Protein AF-A0AAN9GC98-F1 (afdb_monomer)

Solvent-accessible surface area (backbone atoms only — not comparable to full-atom values): 16472 Å² total; per-residue (Å²): 135,90,84,87,82,86,80,88,78,79,80,76,81,72,79,73,78,69,72,73,71,67,76,68,79,72,73,74,68,43,69,27,62,43,59,69,46,76,44,82,75,39,61,51,63,81,52,98,60,69,58,20,27,56,52,67,49,99,52,64,42,42,35,34,28,56,88,93,45,58,18,30,36,38,39,31,36,83,46,79,37,58,37,17,24,39,41,36,32,20,47,78,66,89,41,62,60,88,43,36,35,41,26,57,85,90,49,74,45,70,48,46,74,59,91,86,54,85,80,36,47,39,29,39,40,77,60,81,47,76,39,41,53,39,33,45,34,32,79,39,41,49,40,42,39,33,34,47,44,33,26,63,38,43,66,64,70,64,40,61,66,92,60,87,91,79,64,77,44,56,77,81,56,74,55,86,89,55,96,54,89,65,94,66,95,81,77,80,75,42,36,48,62,36,49,60,31,59,40,45,50,70,48,51,38,92,61,36,46,46,44,24,22,18,37,45,37,76,53,34,57,84,23,32,70,90,76,39,91,61,77,87,60,44,10,40,28,38,53,35,93,84,55,90,74,73,49,73,50,70,53,69,88,62,94,73,79,74,72,45,77,45,73,48,52,60,65,66,99,66,99,64,90,35,49,24,43,46,35,24,50

pLDDT: mean 70.82, std 20.77, range [26.3, 97.44]

Mean predicted aligned error: 14.15 Å

InterPro domains:
  IPR000421 Coagulation factor 5/8, C-terminal domain [PS50022] (188-281)
  IPR008979 Galactose-binding-like domain superfamily [SSF49785] (190-270)
  IPR051941 Blood Group Antigen-Binding Lectin [PTHR45713] (67-266)

Sequence (281 aa):
MAAGCGLRAVFVLLVLVICCVIPQSVEAKSFANLVKTVSLGRGTTNSSNPKYIYETGPECVAFTSSSSQKPYIDVGLVATSRVRTVLIYLPITGTDYRNIQLSFGSTTHSFKKHTDIDQNIVAIWEGDHSTYTLRIRSNESSFTLCLIKVYDVTLEDYCACDETCHRNRDVICCDDDHHGVCDKPHDCHQVNVALNKPASMSSYYRKSEASYAVNGITGTTFSAPGYTSDSTQWNCIHTDAGDTSPYWEVDLGKDYTVNSVIIYRRGGGNTYTLICLIIST

Structure (mmCIF, N/CA/C/O backbone):
data_AF-A0AAN9GC98-F1
#
_entry.id   AF-A0AAN9GC98-F1
#
loop_
_atom_site.group_PDB
_atom_site.id
_atom_site.type_symbol
_atom_site.label_atom_id
_atom_site.label_alt_id
_atom_site.label_comp_id
_atom_site.label_asym_id
_atom_site.label_entity_id
_atom_site.label_seq_id
_atom_site.pdbx_PDB_ins_code
_atom_site.Cartn_x
_atom_site.Cartn_y
_atom_site.Cartn_z
_atom_site.occupancy
_atom_site.B_iso_or_equiv
_atom_site.auth_seq_id
_atom_site.auth_comp_id
_atom_site.auth_asym_id
_atom_site.auth_atom_id
_atom_site.pdbx_PDB_model_num
ATOM 1 N N . MET A 1 1 ? -4.463 -2.140 -78.448 1.00 32.50 1 MET A N 1
ATOM 2 C CA . MET A 1 1 ? -3.150 -1.460 -78.512 1.00 32.50 1 MET A CA 1
ATOM 3 C C . MET A 1 1 ? -3.364 0.016 -78.219 1.00 32.50 1 MET A C 1
ATOM 5 O O . MET A 1 1 ? -4.379 0.555 -78.632 1.00 32.50 1 MET A O 1
ATOM 9 N N . ALA A 1 2 ? -2.487 0.584 -77.396 1.00 34.09 2 ALA A N 1
ATOM 10 C CA . ALA A 1 2 ? -2.645 1.836 -76.660 1.00 34.09 2 ALA A CA 1
ATOM 11 C C . ALA A 1 2 ? -2.614 3.121 -77.510 1.00 34.09 2 ALA A C 1
ATOM 13 O O . ALA A 1 2 ? -1.946 3.153 -78.536 1.00 34.09 2 ALA A O 1
ATOM 14 N N . ALA A 1 3 ? -3.224 4.193 -76.986 1.00 29.52 3 ALA A N 1
ATOM 15 C CA . ALA A 1 3 ? -2.624 5.531 -76.876 1.00 29.52 3 ALA A CA 1
ATOM 16 C C . ALA A 1 3 ? -3.458 6.381 -75.896 1.00 29.52 3 ALA A C 1
ATOM 18 O O . ALA A 1 3 ? -4.682 6.427 -75.994 1.00 29.52 3 ALA A O 1
ATOM 19 N N . GLY A 1 4 ? -2.792 6.987 -74.911 1.00 30.67 4 GLY A N 1
ATOM 20 C CA . GLY A 1 4 ? -3.414 7.745 -73.827 1.00 30.67 4 GLY A CA 1
ATOM 21 C C . GLY A 1 4 ? -3.703 9.210 -74.156 1.00 30.67 4 GLY A C 1
ATOM 22 O O . GLY A 1 4 ? -3.195 9.765 -75.125 1.00 30.67 4 GLY A O 1
ATOM 23 N N . CYS A 1 5 ? -4.464 9.849 -73.268 1.00 28.66 5 CYS A N 1
ATOM 24 C CA . CYS A 1 5 ? -4.515 11.299 -73.129 1.00 28.66 5 CYS A CA 1
ATOM 25 C C . CYS A 1 5 ? -4.421 11.621 -71.629 1.00 28.66 5 CYS A C 1
ATOM 27 O O . CYS A 1 5 ? -5.214 11.125 -70.831 1.00 28.66 5 CYS A O 1
ATOM 29 N N . GLY A 1 6 ? -3.375 12.355 -71.242 1.00 30.48 6 GLY A N 1
ATOM 30 C CA . GLY A 1 6 ? -3.006 12.597 -69.849 1.00 30.48 6 GLY A CA 1
ATOM 31 C C . GLY A 1 6 ? -3.890 13.635 -69.162 1.00 30.48 6 GLY A C 1
ATOM 32 O O . GLY A 1 6 ? -4.139 14.709 -69.708 1.00 30.48 6 GLY A O 1
ATOM 33 N N . LEU A 1 7 ? -4.295 13.337 -67.928 1.00 28.73 7 LEU A N 1
ATOM 34 C CA . LEU A 1 7 ? -4.870 14.310 -67.007 1.00 28.73 7 LEU A CA 1
ATOM 35 C C . LEU A 1 7 ? -3.749 14.816 -66.087 1.00 28.73 7 LEU A C 1
ATOM 37 O O . LEU A 1 7 ? -3.211 14.070 -65.270 1.00 28.73 7 LEU A O 1
ATOM 41 N N . ARG A 1 8 ? -3.365 16.087 -66.244 1.00 28.28 8 ARG A N 1
ATOM 42 C CA . ARG A 1 8 ? -2.484 16.784 -65.299 1.00 28.28 8 ARG A CA 1
ATOM 43 C C . ARG A 1 8 ? -3.273 17.068 -64.020 1.00 28.28 8 ARG A C 1
ATOM 45 O O . ARG A 1 8 ? -4.030 18.031 -63.972 1.00 28.28 8 ARG A O 1
ATOM 52 N N . ALA A 1 9 ? -3.083 16.251 -62.989 1.00 28.45 9 ALA A N 1
ATOM 53 C CA . ALA A 1 9 ? -3.508 16.588 -61.636 1.00 28.45 9 ALA A CA 1
ATOM 54 C C . ALA A 1 9 ? -2.424 17.460 -60.987 1.00 28.45 9 ALA A C 1
ATOM 56 O O . ALA A 1 9 ? -1.325 16.998 -60.682 1.00 28.45 9 ALA A O 1
ATOM 57 N N . VAL A 1 10 ? -2.723 18.747 -60.826 1.00 28.80 10 VAL A N 1
ATOM 58 C CA . VAL A 1 10 ? -1.934 19.662 -60.001 1.00 28.80 10 VAL A CA 1
ATOM 59 C C . VAL A 1 10 ? -2.190 19.274 -58.545 1.00 28.80 10 VAL A C 1
ATOM 61 O O . VAL A 1 10 ? -3.271 19.522 -58.019 1.00 28.80 10 VAL A O 1
ATOM 64 N N . PHE A 1 11 ? -1.214 18.632 -57.9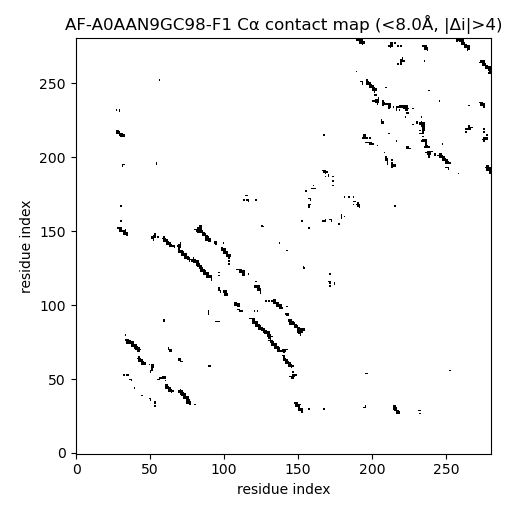01 1.00 28.77 11 PHE A N 1
ATOM 65 C CA . PHE A 1 11 ? -1.235 18.422 -56.455 1.00 28.77 11 PHE A CA 1
ATOM 66 C C . PHE A 1 11 ? -1.002 19.771 -55.772 1.00 28.77 11 PHE A C 1
ATOM 68 O O . PHE A 1 11 ? 0.131 20.217 -55.600 1.00 28.77 11 PHE A O 1
ATOM 75 N N . VAL A 1 12 ? -2.091 20.443 -55.403 1.00 30.22 12 VAL A N 1
ATOM 76 C CA . VAL A 1 12 ? -2.042 21.507 -54.403 1.00 30.22 12 VAL A CA 1
ATOM 77 C C . VAL A 1 12 ? -1.735 20.819 -53.079 1.00 30.22 12 VAL A C 1
ATOM 79 O O . VAL A 1 12 ? -2.573 20.106 -52.530 1.00 30.22 12 VAL A O 1
ATOM 82 N N . LEU A 1 13 ? -0.499 20.983 -52.608 1.00 28.53 13 LEU A N 1
ATOM 83 C CA . LEU A 1 13 ? -0.070 20.572 -51.279 1.00 28.53 13 LEU A CA 1
ATOM 84 C C . LEU A 1 13 ? -0.856 21.411 -50.265 1.00 28.53 13 LEU A C 1
ATOM 86 O O . LEU A 1 13 ? -0.441 22.504 -49.884 1.00 28.53 13 LEU A O 1
ATOM 90 N N . LEU A 1 14 ? -2.033 20.925 -49.872 1.00 27.41 14 LEU A N 1
ATOM 91 C CA . LEU A 1 14 ? -2.729 21.442 -48.709 1.00 27.41 14 LEU A CA 1
ATOM 92 C C . LEU A 1 14 ? -1.856 21.052 -47.514 1.00 27.41 14 LEU A C 1
ATOM 94 O O . LEU A 1 14 ? -1.837 19.894 -47.098 1.00 27.41 14 LEU A O 1
ATOM 98 N N . VAL A 1 15 ? -1.072 22.005 -47.013 1.00 30.31 15 VAL A N 1
ATOM 99 C CA . VAL A 1 15 ? -0.402 21.884 -45.720 1.00 30.31 15 VAL A CA 1
ATOM 100 C C . VAL A 1 15 ? -1.517 21.859 -44.681 1.00 30.31 15 VAL A C 1
ATOM 102 O O . VAL A 1 15 ? -1.930 22.885 -44.146 1.00 30.31 15 VAL A O 1
ATOM 105 N N . LEU A 1 16 ? -2.061 20.666 -44.448 1.00 30.55 16 LEU A N 1
ATOM 106 C CA . LEU A 1 16 ? -2.758 20.343 -43.223 1.00 30.55 16 LEU A CA 1
ATOM 107 C C . LEU A 1 16 ? -1.709 20.521 -42.133 1.00 30.55 16 LEU A C 1
ATOM 109 O O . LEU A 1 16 ? -0.877 19.647 -41.888 1.00 30.55 16 LEU A O 1
ATOM 113 N N . VAL A 1 17 ? -1.735 21.697 -41.509 1.00 33.81 17 VAL A N 1
ATOM 114 C CA . VAL A 1 17 ? -1.250 21.884 -40.149 1.00 33.81 17 VAL A CA 1
ATOM 115 C C . VAL A 1 17 ? -2.134 20.981 -39.296 1.00 33.81 17 VAL A C 1
ATOM 117 O O . VAL A 1 17 ? -3.096 21.410 -38.667 1.00 33.81 17 VAL A O 1
ATOM 120 N N . ILE A 1 18 ? -1.834 19.682 -39.323 1.00 36.28 18 ILE A N 1
ATOM 121 C CA . ILE A 1 18 ? -2.059 18.831 -38.176 1.00 36.28 18 ILE A CA 1
ATOM 122 C C . ILE A 1 18 ? -1.150 19.487 -37.155 1.00 36.28 18 ILE A C 1
ATOM 124 O O . ILE A 1 18 ? 0.066 19.289 -37.176 1.00 36.28 18 ILE A O 1
ATOM 128 N N . CYS A 1 19 ? -1.728 20.376 -36.341 1.00 26.30 19 CYS A N 1
ATOM 129 C CA . CYS A 1 19 ? -1.181 20.648 -35.032 1.00 26.30 19 CYS A CA 1
ATOM 130 C C . CYS A 1 19 ? -0.866 19.267 -34.488 1.00 26.30 19 CYS A C 1
ATOM 132 O O . CYS A 1 19 ? -1.772 18.487 -34.195 1.00 26.30 19 CYS A O 1
ATOM 134 N N . CYS A 1 20 ? 0.423 18.939 -34.474 1.00 30.20 20 CYS A N 1
ATOM 135 C CA . CYS A 1 20 ? 0.942 17.901 -33.634 1.00 30.20 20 CYS A CA 1
ATOM 136 C C . CYS A 1 20 ? 0.489 18.366 -32.258 1.00 30.20 20 CYS A C 1
ATOM 138 O O . CYS A 1 20 ? 1.080 19.275 -31.673 1.00 30.20 20 CYS A O 1
ATOM 140 N N . VAL A 1 21 ? -0.658 17.854 -31.809 1.00 30.38 21 VAL A N 1
ATOM 141 C CA . VAL A 1 21 ? -0.941 17.769 -30.396 1.00 30.38 21 VAL A CA 1
ATOM 142 C C . VAL A 1 21 ? 0.220 16.919 -29.941 1.00 30.38 21 VAL A C 1
ATOM 144 O O . VAL A 1 21 ? 0.227 15.706 -30.133 1.00 30.38 21 VAL A O 1
ATOM 147 N N . ILE A 1 22 ? 1.280 17.602 -29.502 1.00 30.86 22 ILE A N 1
ATOM 148 C CA . ILE A 1 22 ? 2.325 17.022 -28.682 1.00 30.86 22 ILE A CA 1
ATOM 149 C C . ILE A 1 22 ? 1.519 16.162 -27.719 1.00 30.86 22 ILE A C 1
ATOM 151 O O . ILE A 1 22 ? 0.655 16.750 -27.056 1.00 30.86 22 ILE A O 1
ATOM 155 N N . PRO A 1 23 ? 1.657 14.821 -27.719 1.00 36.69 23 PRO A N 1
ATOM 156 C CA . PRO A 1 23 ? 0.998 14.032 -26.703 1.00 36.69 23 PRO A CA 1
ATOM 157 C C . PRO A 1 23 ? 1.455 14.684 -25.411 1.00 36.69 23 PRO A C 1
ATOM 159 O O . PRO A 1 23 ? 2.657 14.710 -25.126 1.00 36.69 23 PRO A O 1
ATOM 162 N N . GLN A 1 24 ? 0.520 15.372 -24.744 1.00 31.89 24 GLN A N 1
ATOM 163 C CA . GLN A 1 24 ? 0.781 15.977 -23.453 1.00 31.89 24 GLN A CA 1
ATOM 164 C C . GLN A 1 24 ? 1.444 14.860 -22.680 1.00 31.89 24 GLN A C 1
ATOM 166 O O . GLN A 1 24 ? 0.931 13.742 -22.716 1.00 31.89 24 GLN A O 1
ATOM 171 N N . SER A 1 25 ? 2.633 15.123 -22.138 1.00 39.31 25 SER A N 1
ATOM 172 C CA . SER A 1 25 ? 3.342 14.175 -21.294 1.00 39.31 25 SER A CA 1
ATOM 173 C C . SER A 1 25 ? 2.305 13.563 -20.367 1.00 39.31 25 SER A C 1
ATOM 175 O O . SER A 1 25 ? 1.806 14.270 -19.491 1.00 39.31 25 SER A O 1
ATOM 177 N N . VAL A 1 26 ? 1.884 12.326 -20.651 1.00 44.53 26 VAL A N 1
ATOM 178 C CA . VAL A 1 26 ? 0.868 11.666 -19.845 1.00 44.53 26 VAL A CA 1
ATOM 179 C C . VAL A 1 26 ? 1.566 11.535 -18.513 1.00 44.53 26 VAL A C 1
ATOM 181 O O . VAL A 1 26 ? 2.578 10.838 -18.424 1.00 44.53 26 VAL A O 1
ATOM 184 N N . GLU A 1 27 ? 1.141 12.347 -17.548 1.00 49.12 27 GLU A N 1
ATOM 185 C CA . GLU A 1 27 ? 1.712 12.364 -16.213 1.00 49.12 27 GLU A CA 1
ATOM 186 C C . GLU A 1 27 ? 1.780 10.907 -15.765 1.00 49.12 27 GLU A C 1
ATOM 188 O O . GLU A 1 27 ? 0.772 10.196 -15.826 1.00 49.12 27 GLU A O 1
ATOM 193 N N . ALA A 1 28 ? 2.986 10.414 -15.475 1.00 54.59 28 ALA A N 1
ATOM 194 C CA . ALA A 1 28 ? 3.169 9.008 -15.169 1.00 54.59 28 ALA A CA 1
ATOM 195 C C . ALA A 1 28 ? 2.357 8.701 -13.905 1.00 54.59 28 ALA A C 1
ATOM 197 O O . ALA A 1 28 ? 2.747 9.079 -12.802 1.00 54.59 28 ALA A O 1
ATOM 198 N N . LYS A 1 29 ? 1.196 8.055 -14.060 1.00 61.12 29 LYS A N 1
ATOM 199 C CA . LYS A 1 29 ? 0.351 7.685 -12.924 1.00 61.12 29 LYS A CA 1
ATOM 200 C C . LYS A 1 29 ? 1.042 6.554 -12.168 1.00 61.12 29 LYS A C 1
ATOM 202 O O . LYS A 1 29 ? 1.338 5.503 -12.737 1.00 61.12 29 LYS A O 1
ATOM 207 N N . SER A 1 30 ? 1.313 6.779 -10.887 1.00 64.44 30 SER A N 1
ATOM 208 C CA . SER A 1 30 ? 1.845 5.754 -9.995 1.00 64.44 30 SER A CA 1
ATOM 209 C C . SER A 1 30 ? 0.691 4.995 -9.348 1.00 64.44 30 SER A C 1
ATOM 211 O O . SER A 1 30 ? -0.098 5.568 -8.598 1.00 64.44 30 SER A O 1
ATOM 213 N N . PHE A 1 31 ? 0.607 3.692 -9.616 1.00 68.50 31 PHE A N 1
ATOM 214 C CA . PHE A 1 31 ? -0.336 2.783 -8.951 1.00 68.50 31 PHE A CA 1
ATOM 215 C C . PHE A 1 31 ? 0.335 2.023 -7.797 1.00 68.50 31 PHE A C 1
ATOM 217 O O . PHE A 1 31 ? -0.158 0.980 -7.354 1.00 68.50 31 PHE A O 1
ATOM 224 N N . ALA A 1 32 ? 1.483 2.529 -7.338 1.00 71.62 32 ALA A N 1
ATOM 225 C CA . ALA A 1 32 ? 2.221 2.025 -6.195 1.00 71.62 32 ALA A CA 1
ATOM 226 C C . ALA A 1 32 ? 1.411 2.211 -4.914 1.00 71.62 32 ALA A C 1
ATOM 228 O O . ALA A 1 32 ? 0.886 3.297 -4.665 1.00 71.62 32 ALA A O 1
ATOM 229 N N . ASN A 1 33 ? 1.371 1.193 -4.051 1.00 80.00 33 ASN A N 1
ATOM 230 C CA . ASN A 1 33 ? 0.936 1.433 -2.678 1.00 80.00 33 ASN A CA 1
ATOM 231 C C . ASN A 1 33 ? 1.962 2.353 -1.995 1.00 80.00 33 ASN A C 1
ATOM 233 O O . ASN A 1 33 ? 3.129 1.982 -1.872 1.00 80.00 33 ASN A O 1
ATOM 237 N N . LEU A 1 34 ? 1.528 3.532 -1.549 1.00 86.25 34 LEU A N 1
ATOM 238 C CA . LEU A 1 34 ? 2.376 4.535 -0.896 1.00 86.25 34 LEU A CA 1
ATOM 239 C C . LEU A 1 34 ? 2.761 4.156 0.540 1.00 86.25 34 LEU A C 1
ATOM 241 O O . LEU A 1 34 ? 3.636 4.796 1.130 1.00 86.25 34 LEU A O 1
ATOM 245 N N . VAL A 1 35 ? 2.103 3.151 1.125 1.00 88.88 35 VAL A N 1
ATOM 246 C CA . VAL A 1 35 ? 2.383 2.697 2.490 1.00 88.88 35 VAL A CA 1
ATOM 247 C C . VAL A 1 35 ? 3.762 2.050 2.567 1.00 88.88 35 VAL A C 1
ATOM 249 O O . VAL A 1 35 ? 4.071 1.121 1.822 1.00 88.88 35 VAL A O 1
ATOM 252 N N . LYS A 1 36 ? 4.574 2.508 3.523 1.00 87.62 36 LYS A N 1
ATOM 253 C CA . LYS A 1 36 ? 5.916 1.976 3.778 1.00 87.62 36 LYS A CA 1
ATOM 254 C C . LYS A 1 36 ? 6.069 1.335 5.148 1.00 87.62 36 LYS A C 1
ATOM 256 O O . LYS A 1 36 ? 6.870 0.410 5.295 1.00 87.62 36 LYS A O 1
ATOM 261 N N . THR A 1 37 ? 5.352 1.838 6.147 1.00 89.38 37 THR A N 1
ATOM 262 C CA . THR A 1 37 ? 5.418 1.337 7.520 1.00 89.38 37 THR A CA 1
ATOM 263 C C . THR A 1 37 ? 4.050 1.356 8.179 1.00 89.38 37 THR A C 1
ATOM 265 O O . THR A 1 37 ? 3.190 2.177 7.863 1.00 89.38 37 THR A O 1
ATOM 268 N N . VAL A 1 38 ? 3.876 0.465 9.150 1.00 91.56 38 VAL A N 1
ATOM 269 C CA . VAL A 1 38 ? 2.768 0.503 10.099 1.00 91.56 38 VAL A CA 1
ATOM 270 C C . VAL A 1 38 ? 3.359 0.408 11.493 1.00 91.56 38 VAL A C 1
ATOM 272 O O . VAL A 1 38 ? 4.094 -0.531 11.802 1.00 91.56 38 VAL A O 1
ATOM 275 N N . SER A 1 39 ? 3.033 1.379 12.336 1.00 91.56 39 SER A N 1
ATOM 276 C CA . SER A 1 39 ? 3.423 1.403 13.742 1.00 91.56 39 SER A CA 1
ATOM 277 C C . SER A 1 39 ? 2.198 1.404 14.639 1.00 91.56 39 SER A C 1
ATOM 279 O O . SER A 1 39 ? 1.237 2.142 14.414 1.00 91.56 39 SER A O 1
ATOM 281 N N . LEU A 1 40 ? 2.244 0.580 15.682 1.00 90.81 40 LEU A N 1
ATOM 282 C CA . LEU A 1 40 ? 1.209 0.541 16.700 1.00 90.81 40 LEU A CA 1
ATOM 283 C C . LEU A 1 40 ? 1.393 1.724 17.648 1.00 90.81 40 LEU A C 1
ATOM 285 O O . LEU A 1 40 ? 2.278 1.707 18.500 1.00 90.81 40 LEU A O 1
ATOM 289 N N . GLY A 1 41 ? 0.560 2.751 17.502 1.00 87.56 41 GLY A N 1
ATOM 290 C CA . GLY A 1 41 ? 0.606 3.900 18.403 1.00 87.56 41 GLY A CA 1
ATOM 291 C C . GLY A 1 41 ? -0.084 3.621 19.739 1.00 87.56 41 GLY A C 1
ATOM 292 O O . GLY A 1 41 ? 0.309 4.165 20.772 1.00 87.56 41 GLY A O 1
ATOM 293 N N . ARG A 1 42 ? -1.106 2.752 19.749 1.00 90.12 42 ARG A N 1
ATOM 294 C CA . ARG A 1 42 ? -1.797 2.339 20.977 1.00 90.12 42 ARG A CA 1
ATOM 295 C C . ARG A 1 42 ? -2.432 0.961 20.867 1.00 90.12 42 ARG A C 1
ATOM 297 O O . ARG A 1 42 ? -3.181 0.696 19.931 1.00 90.12 42 ARG A O 1
ATOM 304 N N . GLY A 1 43 ? -2.232 0.159 21.912 1.00 89.56 43 GLY A N 1
ATOM 305 C CA . GLY A 1 43 ? -2.776 -1.189 22.043 1.00 89.56 43 GLY A CA 1
ATOM 306 C C . GLY A 1 43 ? -1.690 -2.255 21.966 1.00 89.56 43 GLY A C 1
ATOM 307 O O . GLY A 1 43 ? -0.512 -1.975 22.177 1.00 89.56 43 GLY A O 1
ATOM 308 N N . THR A 1 44 ? -2.106 -3.472 21.648 1.00 90.75 44 THR A N 1
ATOM 309 C CA . THR A 1 44 ? -1.271 -4.633 21.334 1.00 90.75 44 THR A CA 1
ATOM 310 C C . THR A 1 44 ? -1.684 -5.195 19.972 1.00 90.75 44 THR A C 1
ATOM 312 O O . THR A 1 44 ? -2.800 -4.953 19.508 1.00 90.75 44 THR A O 1
ATOM 315 N N . THR A 1 45 ? -0.777 -5.922 19.319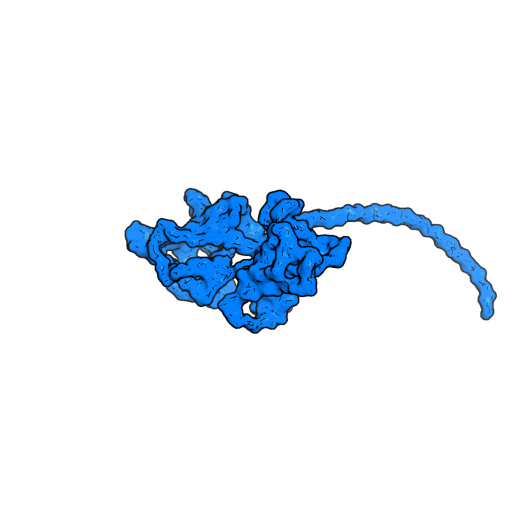 1.00 90.00 45 THR A N 1
ATOM 316 C CA . THR A 1 45 ? -1.027 -6.629 18.055 1.00 90.00 45 THR A CA 1
ATOM 317 C C . THR A 1 45 ? -0.788 -8.124 18.240 1.00 90.00 45 THR A C 1
ATOM 319 O O . THR A 1 45 ? 0.070 -8.510 19.035 1.00 90.00 45 THR A O 1
ATOM 322 N N . ASN A 1 46 ? -1.541 -8.963 17.528 1.00 87.25 46 ASN A N 1
ATOM 323 C CA . ASN A 1 46 ? -1.328 -10.413 17.504 1.00 87.25 46 ASN A CA 1
ATOM 324 C C . ASN A 1 46 ? -0.235 -10.854 16.511 1.00 87.25 46 ASN A C 1
ATOM 326 O O . ASN A 1 46 ? 0.135 -12.024 16.511 1.00 87.25 46 ASN A O 1
ATOM 330 N N . SER A 1 47 ? 0.267 -9.946 15.669 1.00 82.69 47 SER A N 1
ATOM 331 C CA . SER A 1 47 ? 1.249 -10.265 14.631 1.00 82.69 47 SER A CA 1
ATOM 332 C C . SER A 1 47 ? 2.653 -9.811 15.015 1.00 82.69 47 SER A C 1
ATOM 334 O O . SER A 1 47 ? 2.869 -8.665 15.412 1.00 82.69 47 SER A O 1
ATOM 336 N N . SER A 1 48 ? 3.627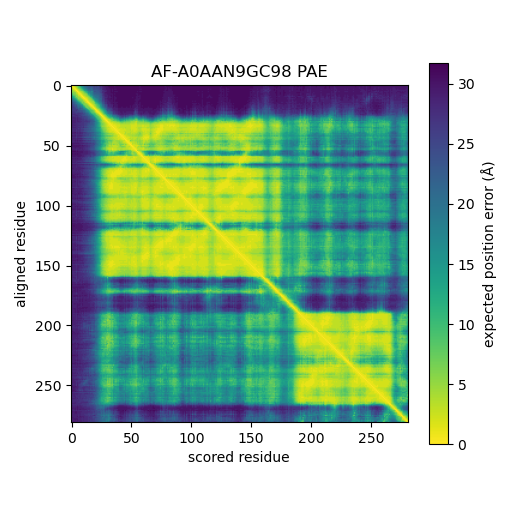 -10.702 14.825 1.00 79.44 48 SER A N 1
ATOM 337 C CA . SER A 1 48 ? 5.057 -10.387 14.908 1.00 79.44 48 SER A CA 1
ATOM 338 C C . SER A 1 48 ? 5.569 -9.620 13.683 1.00 79.44 48 SER A C 1
ATOM 340 O O . SER A 1 48 ? 6.658 -9.050 13.737 1.00 79.44 48 SER A O 1
ATOM 342 N N . ASN A 1 49 ? 4.795 -9.577 12.591 1.00 75.88 49 ASN A N 1
ATOM 343 C CA . ASN A 1 49 ? 5.160 -8.913 11.346 1.00 75.88 49 ASN A CA 1
ATOM 344 C C . ASN A 1 49 ? 3.953 -8.177 10.727 1.00 75.88 49 ASN A C 1
ATOM 346 O O . ASN A 1 49 ? 3.284 -8.697 9.833 1.00 75.88 49 ASN A O 1
ATOM 350 N N . PRO A 1 50 ? 3.666 -6.936 11.156 1.00 73.12 50 PRO A N 1
ATOM 351 C CA . PRO A 1 50 ? 2.518 -6.183 10.660 1.00 73.12 50 PRO A CA 1
ATOM 352 C C . PRO A 1 50 ? 2.659 -5.741 9.196 1.00 73.12 50 PRO A C 1
ATOM 354 O O . PRO A 1 50 ? 1.705 -5.201 8.646 1.00 73.12 50 PRO A O 1
ATOM 357 N N . LYS A 1 51 ? 3.805 -5.976 8.536 1.00 76.94 51 LYS A N 1
ATOM 358 C CA . LYS A 1 51 ? 4.007 -5.617 7.123 1.00 76.94 51 LYS A CA 1
ATOM 359 C C . LYS A 1 51 ? 3.033 -6.302 6.169 1.00 76.94 51 LYS A C 1
ATOM 361 O O . LYS A 1 51 ? 2.718 -5.762 5.108 1.00 76.94 51 LYS A O 1
ATOM 366 N N . TYR A 1 52 ? 2.492 -7.446 6.583 1.00 72.50 52 TYR A N 1
ATOM 367 C CA . TYR A 1 52 ? 1.488 -8.191 5.829 1.00 72.50 52 TYR A CA 1
ATOM 368 C C . TYR A 1 52 ? 0.266 -7.356 5.447 1.00 72.50 52 TYR A C 1
ATOM 370 O O . TYR A 1 52 ? -0.294 -7.573 4.374 1.00 72.50 52 TYR A O 1
ATOM 378 N N . ILE A 1 53 ? -0.084 -6.340 6.242 1.00 82.06 53 ILE A N 1
ATOM 379 C CA . ILE A 1 53 ? -1.231 -5.485 5.935 1.00 82.06 53 ILE A CA 1
ATOM 380 C C . ILE A 1 53 ? -0.947 -4.430 4.860 1.00 82.06 53 ILE A C 1
ATOM 382 O O . ILE A 1 53 ? -1.846 -3.660 4.568 1.00 82.06 53 ILE A O 1
ATOM 386 N N . TYR A 1 54 ? 0.246 -4.330 4.264 1.00 79.81 54 TYR A N 1
ATOM 387 C CA . TYR A 1 54 ? 0.488 -3.372 3.167 1.00 79.81 54 TYR A CA 1
ATOM 388 C C . TYR A 1 54 ? 1.439 -3.856 2.058 1.00 79.81 54 TYR A C 1
ATOM 390 O O . TYR A 1 54 ? 1.376 -3.333 0.944 1.00 79.81 54 TYR A O 1
ATOM 398 N N . GLU A 1 55 ? 2.266 -4.874 2.311 1.00 64.56 55 GLU A N 1
ATOM 399 C CA . GLU A 1 55 ? 3.115 -5.545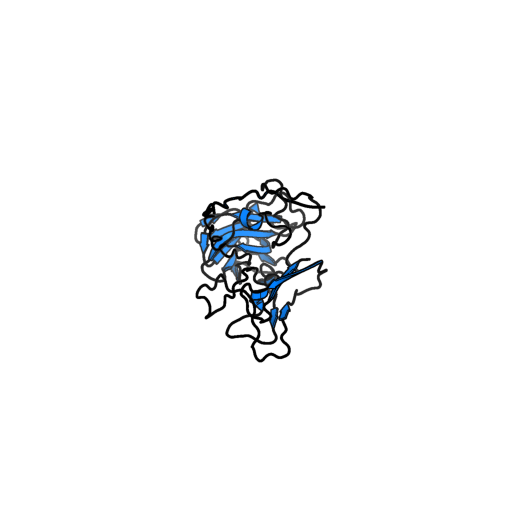 1.305 1.00 64.56 55 GLU A CA 1
ATOM 400 C C . GLU A 1 55 ? 2.460 -6.824 0.736 1.00 64.56 55 GLU A C 1
ATOM 402 O O . GLU A 1 55 ? 2.955 -7.383 -0.239 1.00 64.56 55 GLU A O 1
ATOM 407 N N . THR A 1 56 ? 1.298 -7.225 1.281 1.00 56.38 56 THR A N 1
ATOM 408 C CA . THR A 1 56 ? 0.593 -8.525 1.198 1.00 56.38 56 THR A CA 1
ATOM 409 C C . THR A 1 56 ? 1.181 -9.624 2.086 1.00 56.38 56 THR A C 1
ATOM 411 O O . THR A 1 56 ? 2.380 -9.883 2.103 1.00 56.38 56 THR A O 1
ATOM 414 N N . GLY A 1 57 ? 0.301 -10.298 2.824 1.00 56.53 57 GLY A N 1
ATOM 415 C CA . GLY A 1 57 ? 0.595 -11.502 3.591 1.00 56.53 57 GLY A CA 1
ATOM 416 C C . GLY A 1 57 ? -0.673 -12.328 3.810 1.00 56.53 57 GLY A C 1
ATOM 417 O O . GLY A 1 57 ? -1.768 -11.854 3.509 1.00 56.53 57 GLY A O 1
ATOM 418 N N . PRO A 1 58 ? -0.545 -13.579 4.279 1.00 53.78 58 PRO A N 1
ATOM 419 C CA . PRO A 1 58 ? -1.673 -14.506 4.377 1.00 53.78 58 PRO A CA 1
ATOM 420 C C . PRO A 1 58 ? -2.641 -14.189 5.527 1.00 53.78 58 PRO A C 1
ATOM 422 O O . PRO A 1 58 ? -3.701 -14.803 5.603 1.00 53.78 58 PRO A O 1
ATOM 425 N N . GLU A 1 59 ? -2.292 -13.260 6.420 1.00 68.50 59 GLU A N 1
ATOM 426 C CA . GLU A 1 59 ? -2.976 -13.086 7.699 1.00 68.50 59 GLU A CA 1
ATOM 427 C C . GLU A 1 59 ? -3.436 -11.649 7.927 1.00 68.50 59 GLU A C 1
ATOM 429 O O . GLU A 1 59 ? -2.668 -10.692 7.802 1.00 68.50 59 GLU A O 1
ATOM 434 N N . CYS A 1 60 ? -4.697 -11.513 8.339 1.00 84.81 60 CYS A N 1
ATOM 435 C CA . CYS A 1 60 ? -5.202 -10.266 8.884 1.00 84.81 60 CYS A CA 1
ATOM 436 C C . CYS A 1 60 ? -4.641 -10.040 10.293 1.00 84.81 60 CYS A C 1
ATOM 438 O O . CYS A 1 60 ? -4.560 -10.960 11.108 1.00 84.81 60 CYS A O 1
ATOM 440 N N . VAL A 1 61 ? -4.285 -8.797 10.596 1.00 90.00 61 VAL A N 1
ATOM 441 C CA . VAL A 1 61 ? -3.656 -8.409 11.858 1.00 90.00 61 VAL A CA 1
ATOM 442 C C . VAL A 1 61 ? -4.682 -7.741 12.759 1.00 90.00 61 VAL A C 1
ATOM 444 O O . VAL A 1 61 ? -5.332 -6.771 12.363 1.00 90.00 61 VAL A O 1
ATOM 447 N N . ALA A 1 62 ? -4.818 -8.265 13.974 1.00 92.25 62 ALA A N 1
ATOM 448 C CA . ALA A 1 62 ? -5.720 -7.761 14.994 1.00 92.25 62 ALA A CA 1
ATOM 449 C C . ALA A 1 62 ? -4.990 -6.800 15.934 1.00 92.25 62 ALA A C 1
ATOM 451 O O . ALA A 1 62 ? -3.924 -7.107 16.469 1.00 92.25 62 ALA A O 1
ATOM 452 N N . PHE A 1 63 ? -5.620 -5.658 16.183 1.00 93.31 63 PHE A N 1
ATOM 453 C CA . PHE A 1 63 ? -5.175 -4.635 17.114 1.00 93.31 63 PHE A CA 1
ATOM 454 C C . PHE A 1 63 ? -6.180 -4.529 18.252 1.00 93.31 63 PHE A C 1
ATOM 456 O O . PHE A 1 63 ? -7.376 -4.352 18.017 1.00 93.31 63 PHE A O 1
ATOM 463 N N . THR A 1 64 ? -5.706 -4.625 19.490 1.00 93.62 64 THR A N 1
ATOM 464 C CA . THR A 1 64 ? -6.555 -4.627 20.688 1.00 93.62 64 THR A CA 1
ATOM 465 C C . THR A 1 64 ? -6.069 -3.609 21.706 1.00 93.62 64 THR A C 1
ATOM 467 O O . THR A 1 64 ? -4.871 -3.387 21.842 1.00 93.62 64 THR A O 1
ATOM 470 N N . SER A 1 65 ? -6.970 -2.991 22.460 1.00 93.31 65 SER A N 1
ATOM 471 C CA . SER A 1 65 ? -6.613 -2.125 23.584 1.00 93.31 65 SER A CA 1
ATOM 472 C C . SER A 1 65 ? -7.664 -2.207 24.693 1.00 93.31 65 SER A C 1
ATOM 474 O O . SER A 1 65 ? -8.725 -2.809 24.518 1.00 93.31 65 SER A O 1
ATOM 476 N N . SER A 1 66 ? -7.358 -1.649 25.864 1.00 83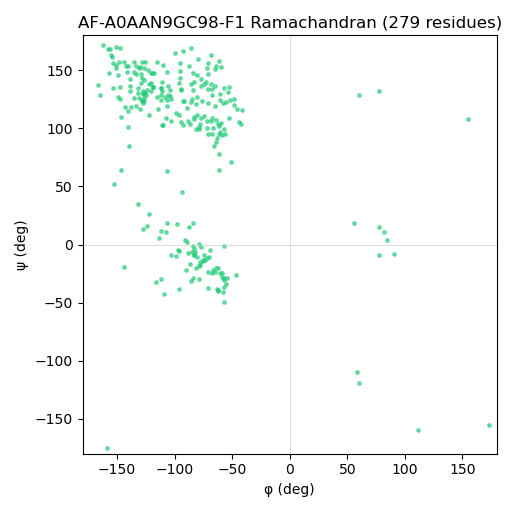.00 66 SER A N 1
ATOM 477 C CA . SER A 1 66 ? -8.281 -1.645 27.001 1.00 83.00 66 SER A CA 1
ATOM 478 C C . SER A 1 66 ? -9.541 -0.829 26.685 1.00 83.00 66 SER A C 1
ATOM 480 O O . SER A 1 66 ? -9.521 0.099 25.884 1.00 83.00 66 SER A O 1
ATOM 482 N N . SER A 1 67 ? -10.672 -1.132 27.327 1.00 68.06 67 SER A N 1
ATOM 483 C CA . SER A 1 67 ? -11.949 -0.458 27.030 1.00 68.06 67 SER A CA 1
ATOM 484 C C . SER A 1 67 ? -11.915 1.066 27.228 1.00 68.06 67 SER A C 1
ATOM 486 O O . SER A 1 67 ? -12.638 1.785 26.536 1.00 68.06 67 SER A O 1
ATOM 488 N N . SER A 1 68 ? -11.054 1.569 28.122 1.00 80.25 68 SER A N 1
ATOM 489 C CA . SER A 1 68 ? -10.879 3.001 28.395 1.00 80.25 68 SER A CA 1
ATOM 490 C C . SER A 1 68 ? -10.048 3.741 27.343 1.00 80.25 68 SER A C 1
ATOM 492 O O . SER A 1 68 ? -10.058 4.972 27.311 1.00 80.25 68 SER A O 1
ATOM 494 N N . GLN A 1 69 ? -9.324 3.028 26.476 1.00 84.62 69 GLN A N 1
ATOM 495 C CA . GLN A 1 69 ? -8.412 3.608 25.498 1.00 84.62 69 GLN A CA 1
ATOM 496 C C . GLN A 1 69 ? -8.500 2.853 24.169 1.00 84.62 69 GLN A C 1
ATOM 498 O O . GLN A 1 69 ? -8.129 1.697 24.081 1.00 84.62 69 GLN A O 1
ATOM 503 N N . LYS A 1 70 ? -8.966 3.504 23.101 1.00 91.69 70 LYS A N 1
ATOM 504 C CA . LYS A 1 70 ? -9.184 2.826 21.815 1.00 91.69 70 LYS A CA 1
ATOM 505 C C . LYS A 1 70 ? -7.877 2.579 21.040 1.00 91.69 70 LYS A C 1
ATOM 507 O O . LYS A 1 70 ? -6.998 3.446 21.081 1.00 91.69 70 LYS A O 1
ATOM 512 N N . PRO A 1 71 ? -7.726 1.434 20.346 1.00 94.75 71 PRO A N 1
ATOM 513 C CA . PRO A 1 71 ? -6.529 1.126 19.571 1.00 94.75 71 PRO A CA 1
ATOM 514 C C . PRO A 1 71 ? -6.434 1.996 18.312 1.00 94.75 71 PRO A C 1
ATOM 516 O O . PRO A 1 71 ? -7.443 2.333 17.684 1.00 94.75 71 PRO A O 1
ATOM 519 N N . TYR A 1 72 ? -5.204 2.324 17.921 1.00 95.25 72 TYR A N 1
ATOM 520 C CA . TYR A 1 72 ? -4.923 2.958 16.637 1.00 95.25 72 TYR A CA 1
ATOM 521 C C . TYR A 1 72 ? -3.528 2.598 16.129 1.00 95.25 72 TYR A C 1
ATOM 523 O O . TYR A 1 72 ? -2.607 2.321 16.906 1.00 95.25 72 TYR A O 1
ATOM 531 N N . ILE A 1 73 ? -3.386 2.663 14.810 1.00 95.62 73 ILE A N 1
ATOM 532 C CA . ILE A 1 73 ? -2.120 2.520 14.101 1.00 95.62 73 ILE A CA 1
ATOM 533 C C . ILE A 1 73 ? -1.802 3.805 13.344 1.00 95.62 73 ILE A C 1
ATOM 535 O O . ILE A 1 73 ? -2.703 4.490 12.857 1.00 95.62 73 ILE A O 1
ATOM 539 N N . ASP A 1 74 ? -0.514 4.100 13.239 1.00 95.88 74 ASP A N 1
ATOM 540 C CA . ASP A 1 74 ? 0.012 5.128 12.351 1.00 95.88 74 ASP A CA 1
ATOM 541 C C . ASP A 1 74 ? 0.639 4.437 11.135 1.00 95.88 74 ASP A C 1
ATOM 543 O O . ASP A 1 74 ? 1.438 3.506 11.273 1.00 95.88 74 ASP A O 1
ATOM 547 N N . VAL A 1 75 ? 0.230 4.874 9.950 1.00 95.75 75 VAL A N 1
ATOM 548 C CA . VAL A 1 75 ? 0.631 4.351 8.646 1.00 95.75 75 VAL A CA 1
ATOM 549 C C . VAL A 1 75 ? 1.564 5.376 8.013 1.00 95.75 75 VAL A C 1
ATOM 551 O O . VAL A 1 75 ? 1.132 6.463 7.626 1.00 95.75 75 VAL A O 1
ATOM 554 N N . GLY A 1 76 ? 2.850 5.043 7.940 1.00 94.44 76 GLY A N 1
ATOM 555 C CA . GLY A 1 76 ? 3.876 5.901 7.357 1.00 94.44 76 GLY A CA 1
ATOM 556 C C . GLY A 1 76 ? 3.975 5.716 5.847 1.00 94.44 76 GLY A C 1
ATOM 557 O O . GLY A 1 76 ? 3.932 4.588 5.346 1.00 94.44 76 GLY A O 1
ATOM 558 N N . LEU A 1 77 ? 4.129 6.825 5.127 1.00 90.94 77 LEU A N 1
ATOM 559 C CA . LEU A 1 77 ? 4.288 6.853 3.673 1.00 90.94 77 LEU A CA 1
ATOM 560 C C . LEU A 1 77 ? 5.763 7.010 3.276 1.00 90.94 77 LEU A C 1
ATOM 562 O O . LEU A 1 77 ? 6.605 7.371 4.098 1.00 90.94 77 LEU A O 1
ATOM 566 N N . VAL A 1 78 ? 6.079 6.741 2.006 1.00 73.81 78 VAL A N 1
ATOM 567 C CA . VAL A 1 78 ? 7.450 6.828 1.455 1.00 73.81 78 VAL A CA 1
ATOM 568 C C . VAL A 1 78 ? 8.076 8.222 1.641 1.00 73.81 78 VAL A C 1
ATOM 570 O O . VAL A 1 78 ? 9.272 8.333 1.904 1.00 73.81 78 VAL A O 1
ATOM 573 N N . ALA A 1 79 ? 7.265 9.275 1.527 1.00 82.00 79 ALA A N 1
ATOM 574 C CA . ALA A 1 79 ? 7.603 10.675 1.778 1.00 82.00 79 ALA A CA 1
ATOM 575 C C . ALA A 1 79 ? 6.308 11.464 2.049 1.00 82.00 79 ALA A C 1
ATOM 577 O O . ALA A 1 79 ? 5.219 10.882 2.060 1.00 82.00 79 ALA A O 1
ATOM 578 N N . THR A 1 80 ? 6.394 12.790 2.203 1.00 88.94 80 THR A N 1
ATOM 579 C CA . THR A 1 80 ? 5.204 13.648 2.092 1.00 88.94 80 THR A CA 1
ATOM 580 C C . THR A 1 80 ? 4.610 13.477 0.697 1.00 88.94 80 THR A C 1
ATOM 582 O O . THR A 1 80 ? 5.166 13.969 -0.280 1.00 88.94 80 THR A O 1
ATOM 585 N N . SER A 1 81 ? 3.504 12.746 0.622 1.00 87.25 81 SER A N 1
ATOM 586 C CA . SER A 1 81 ? 2.859 12.318 -0.616 1.00 87.25 81 SER A CA 1
ATOM 587 C C . SER A 1 81 ? 1.445 12.873 -0.660 1.00 87.25 81 SER A C 1
ATOM 589 O O . SER A 1 81 ? 0.800 13.028 0.383 1.00 87.25 81 SER A O 1
ATOM 591 N N . ARG A 1 82 ? 0.955 13.169 -1.860 1.00 91.69 82 ARG A N 1
ATOM 592 C CA . ARG A 1 82 ? -0.446 13.516 -2.069 1.00 91.69 82 ARG A CA 1
ATOM 593 C C . ARG A 1 82 ? -1.270 12.231 -2.014 1.00 91.69 82 ARG A C 1
ATOM 595 O O . ARG A 1 82 ? -0.980 11.268 -2.710 1.00 91.69 82 ARG A O 1
ATOM 602 N N . VAL A 1 83 ? -2.251 12.181 -1.125 1.00 93.06 83 VAL A N 1
ATOM 603 C CA . VAL A 1 83 ? -3.122 11.022 -0.928 1.00 93.06 83 VAL A CA 1
ATOM 604 C C . VAL A 1 83 ? -4.480 11.350 -1.514 1.00 93.06 83 VAL A C 1
ATOM 606 O O . VAL A 1 83 ? -5.141 12.286 -1.061 1.00 93.06 83 VAL A O 1
ATOM 609 N N . ARG A 1 84 ? -4.889 10.561 -2.507 1.00 92.75 84 ARG A N 1
ATOM 610 C CA . ARG A 1 84 ? -6.170 10.722 -3.199 1.00 92.75 84 ARG A CA 1
ATOM 611 C C . ARG A 1 84 ? -7.154 9.589 -2.932 1.00 92.75 84 ARG A C 1
ATOM 613 O O . ARG A 1 84 ? -8.356 9.833 -2.871 1.00 92.75 84 ARG A O 1
ATOM 620 N N . THR A 1 85 ? -6.644 8.385 -2.673 1.00 91.56 85 THR A N 1
ATOM 621 C CA . THR A 1 85 ? -7.464 7.215 -2.331 1.00 91.56 85 THR A CA 1
ATOM 622 C C . THR A 1 85 ? -6.820 6.413 -1.206 1.00 91.56 85 THR A C 1
ATOM 624 O O . THR A 1 85 ? -5.612 6.166 -1.219 1.00 91.56 85 THR A O 1
ATOM 627 N N . VAL A 1 86 ? -7.629 5.975 -0.240 1.00 93.62 86 VAL A N 1
ATOM 628 C CA . VAL A 1 86 ? -7.241 5.002 0.790 1.00 93.62 86 VAL A CA 1
ATOM 629 C C . VAL A 1 86 ? -8.246 3.860 0.788 1.00 93.62 86 VAL A C 1
ATOM 631 O O . VAL A 1 86 ? -9.440 4.081 0.984 1.00 93.62 86 VAL A O 1
ATOM 634 N N . LEU A 1 87 ? -7.752 2.639 0.610 1.00 89.25 87 LEU A N 1
ATOM 635 C CA . LEU A 1 87 ? -8.527 1.408 0.691 1.00 89.25 87 LEU A CA 1
ATOM 636 C C . LEU A 1 87 ? -8.079 0.612 1.913 1.00 89.25 87 LEU A C 1
ATOM 638 O O . LEU A 1 87 ? -6.880 0.417 2.133 1.00 89.25 87 LEU A O 1
ATOM 642 N N . ILE A 1 88 ? -9.040 0.106 2.675 1.00 89.94 88 ILE A N 1
ATOM 643 C CA . ILE A 1 88 ? -8.793 -0.884 3.721 1.00 89.94 88 ILE A CA 1
ATOM 644 C C . ILE A 1 88 ? -9.621 -2.133 3.462 1.00 89.94 88 ILE A C 1
ATOM 646 O O . ILE A 1 88 ? -10.796 -2.051 3.117 1.00 89.94 88 ILE A O 1
ATOM 650 N N . TYR A 1 89 ? -8.998 -3.286 3.663 1.00 86.50 89 TYR A N 1
ATOM 651 C CA . TYR A 1 89 ? -9.617 -4.599 3.576 1.00 86.50 89 TYR A CA 1
ATOM 652 C C . TYR A 1 89 ? -9.765 -5.138 4.986 1.00 86.50 89 TYR A C 1
ATOM 654 O O . TYR A 1 89 ? -8.785 -5.229 5.732 1.00 86.50 89 TYR A O 1
ATOM 662 N N . LEU A 1 90 ? -10.989 -5.490 5.344 1.00 86.38 90 LEU A N 1
ATOM 663 C CA . LEU A 1 90 ? -11.345 -6.045 6.641 1.00 86.38 90 LEU A CA 1
ATOM 664 C C . LEU A 1 90 ? -11.733 -7.519 6.483 1.00 86.38 90 LEU A C 1
ATOM 666 O O . LEU A 1 90 ? -12.208 -7.908 5.410 1.00 86.38 90 LEU A O 1
ATOM 670 N N . PRO A 1 91 ? -11.589 -8.331 7.544 1.00 85.50 91 PRO A N 1
ATOM 671 C CA . PRO A 1 91 ? -12.105 -9.694 7.530 1.00 85.50 91 PRO A CA 1
ATOM 672 C C . PRO A 1 91 ? -13.630 -9.700 7.349 1.00 85.50 91 PRO A C 1
ATOM 674 O O . PRO A 1 91 ? -14.313 -8.739 7.706 1.00 85.50 91 PRO A O 1
ATOM 677 N N . ILE A 1 92 ? -14.172 -10.822 6.866 1.00 76.25 92 ILE A N 1
ATOM 678 C CA . ILE A 1 92 ? -15.624 -11.030 6.681 1.00 76.25 92 ILE A CA 1
ATOM 679 C C . ILE A 1 92 ? -16.400 -10.796 7.989 1.00 76.25 92 ILE A C 1
ATOM 681 O O . ILE A 1 92 ? -17.527 -10.306 7.981 1.00 76.25 92 ILE A O 1
ATOM 685 N N . THR A 1 93 ? -15.793 -11.130 9.130 1.00 82.44 93 THR A N 1
ATOM 686 C CA . THR A 1 93 ? -16.411 -11.014 10.456 1.00 82.44 93 THR A CA 1
ATOM 687 C C . THR A 1 93 ? -15.477 -10.358 11.466 1.00 82.44 93 THR A C 1
ATOM 689 O O . THR A 1 93 ? -14.260 -10.503 11.386 1.00 82.44 93 THR A O 1
ATOM 692 N N . GLY A 1 94 ? -16.052 -9.712 12.484 1.00 85.56 94 GLY A N 1
ATOM 693 C CA . GLY A 1 94 ? -15.323 -9.243 13.669 1.00 85.56 94 GLY A CA 1
ATOM 694 C C . GLY A 1 94 ? -14.762 -7.823 13.579 1.00 85.56 94 GLY A C 1
ATOM 695 O O . GLY A 1 94 ? -14.291 -7.297 14.582 1.00 85.56 94 GLY A O 1
ATOM 696 N N . THR A 1 95 ? -14.814 -7.161 12.422 1.00 90.38 95 THR A N 1
ATOM 697 C CA . THR A 1 95 ? -14.489 -5.731 12.309 1.00 90.38 95 THR A CA 1
ATOM 698 C C . THR A 1 95 ? -15.488 -5.031 11.403 1.00 90.38 95 THR A C 1
ATOM 700 O O . THR A 1 95 ? -15.605 -5.352 10.227 1.00 90.38 95 THR A O 1
ATOM 703 N N . ASP A 1 96 ? -16.210 -4.066 11.967 1.00 90.56 96 ASP A N 1
ATOM 704 C CA . ASP A 1 96 ? -17.172 -3.244 11.239 1.00 90.56 96 ASP A CA 1
ATOM 705 C C . ASP A 1 96 ? -16.495 -1.962 10.744 1.00 90.56 96 ASP A C 1
ATOM 707 O O . ASP A 1 96 ? -15.972 -1.183 11.545 1.00 90.56 96 ASP A O 1
ATOM 711 N N . TYR A 1 97 ? -16.534 -1.718 9.431 1.00 90.81 97 TYR A N 1
ATOM 712 C CA . TYR A 1 97 ? -15.944 -0.527 8.815 1.00 90.81 97 TYR A CA 1
ATOM 713 C C . TYR A 1 97 ? -16.495 0.783 9.395 1.00 90.81 97 TYR A C 1
ATOM 715 O O . TYR A 1 97 ? -15.775 1.778 9.438 1.00 90.81 97 TYR A O 1
ATOM 723 N N . ARG A 1 98 ? -17.743 0.794 9.888 1.00 92.12 98 ARG A N 1
ATOM 724 C CA . ARG A 1 98 ? -18.387 1.980 10.482 1.00 92.12 98 ARG A CA 1
ATOM 725 C C . ARG A 1 98 ? -17.699 2.439 11.764 1.00 92.12 98 ARG A C 1
ATOM 727 O O . ARG A 1 98 ? -17.780 3.611 12.128 1.00 92.12 98 ARG A O 1
ATOM 734 N N . ASN A 1 99 ? -17.003 1.522 12.429 1.00 93.12 99 ASN A N 1
ATOM 735 C CA . ASN A 1 99 ? -16.228 1.806 13.625 1.00 93.12 99 ASN A CA 1
ATOM 736 C C . ASN A 1 99 ? -14.793 2.231 13.311 1.00 93.12 99 ASN A C 1
ATOM 738 O O . ASN A 1 99 ? -14.091 2.654 14.227 1.00 93.12 99 ASN A O 1
ATOM 742 N N . ILE A 1 100 ? -14.364 2.151 12.049 1.00 95.00 100 ILE A N 1
ATOM 743 C CA . ILE A 1 100 ? -13.026 2.536 11.612 1.00 95.00 100 ILE A CA 1
ATOM 744 C C . ILE A 1 100 ? -13.036 3.974 11.109 1.00 95.00 100 ILE A C 1
ATOM 746 O O . ILE A 1 100 ? -13.904 4.398 10.346 1.00 95.00 100 ILE A O 1
ATOM 750 N N . GLN A 1 101 ? -12.046 4.739 11.548 1.00 95.75 101 GLN A N 1
ATOM 751 C CA . GLN A 1 101 ? -11.887 6.138 11.188 1.00 95.75 101 GLN A CA 1
ATOM 752 C C . GLN A 1 101 ? -10.464 6.394 10.704 1.00 95.75 101 GLN A C 1
ATOM 754 O O . GLN A 1 101 ? -9.494 5.883 11.272 1.00 95.75 101 GLN A O 1
ATOM 759 N N . LEU A 1 102 ? -10.368 7.203 9.656 1.00 97.44 102 LEU A N 1
ATOM 760 C CA . LEU A 1 102 ? -9.125 7.710 9.098 1.00 97.44 102 LEU A CA 1
ATOM 761 C C . LEU A 1 102 ? -8.870 9.098 9.670 1.00 97.44 102 LEU A C 1
ATOM 763 O O . LEU A 1 102 ? -9.793 9.903 9.771 1.00 97.44 102 LEU A O 1
ATOM 767 N N . SER A 1 103 ? -7.635 9.415 10.029 1.00 96.69 103 SER A N 1
ATOM 768 C CA . SER A 1 103 ? -7.273 10.768 10.428 1.00 96.69 103 SER A CA 1
ATOM 769 C C . SER A 1 103 ? -6.014 11.242 9.720 1.00 96.69 103 SER A C 1
ATOM 771 O O . SER A 1 103 ? -5.006 10.535 9.679 1.00 96.69 103 SER A O 1
ATOM 773 N N . PHE A 1 104 ? -6.078 12.473 9.220 1.00 94.81 104 PHE A N 1
ATOM 774 C CA 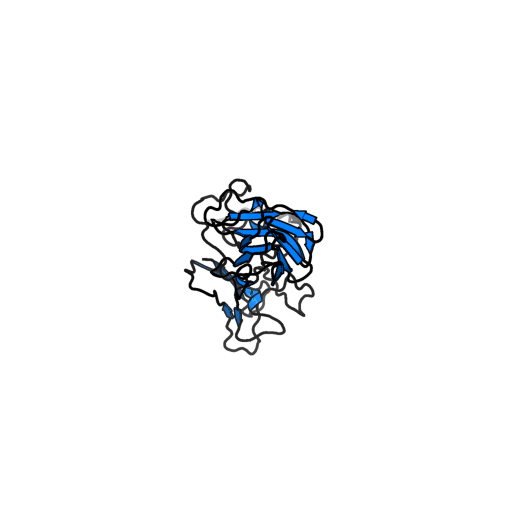. PHE A 1 104 ? -4.936 13.230 8.727 1.00 94.81 104 PHE A CA 1
ATOM 775 C C . PHE A 1 104 ? -4.682 14.373 9.713 1.00 94.81 104 PHE A C 1
ATOM 777 O O . PHE A 1 104 ? -5.441 15.341 9.780 1.00 94.81 104 PHE A O 1
ATOM 784 N N . GLY A 1 105 ? -3.658 14.227 10.558 1.00 87.75 105 GLY A N 1
ATOM 785 C CA . GLY A 1 105 ? -3.431 15.155 11.668 1.00 87.75 105 GLY A CA 1
ATOM 786 C C . GLY A 1 105 ? -4.623 15.192 12.636 1.00 87.75 105 GLY A C 1
ATOM 787 O O . GLY A 1 105 ? -4.966 14.177 13.241 1.00 87.75 105 GLY A O 1
ATOM 788 N N . SER A 1 106 ? -5.242 16.365 12.798 1.00 87.75 106 SER A N 1
ATOM 789 C CA . SER A 1 106 ? -6.414 16.570 13.664 1.00 87.75 106 SER A CA 1
ATOM 790 C C . SER A 1 106 ? -7.752 16.271 12.983 1.00 87.75 106 SER A C 1
ATOM 792 O O . SER A 1 106 ? -8.761 16.095 13.671 1.00 87.75 106 SER A O 1
ATOM 794 N N . THR A 1 107 ? -7.783 16.193 11.654 1.00 93.06 107 THR A N 1
ATOM 795 C CA . THR A 1 107 ? -9.016 15.958 10.903 1.00 93.06 107 THR A CA 1
ATOM 796 C C . THR A 1 107 ? -9.321 14.470 10.846 1.00 93.06 107 THR A C 1
ATOM 798 O O . THR A 1 107 ? -8.447 13.658 10.553 1.00 93.06 107 THR A O 1
ATOM 801 N N . THR A 1 108 ? -10.570 14.100 11.133 1.00 95.00 108 THR A N 1
ATOM 802 C CA . THR A 1 108 ? -11.056 12.719 11.033 1.00 95.00 108 THR A CA 1
ATOM 803 C C . THR A 1 108 ? -12.055 12.585 9.890 1.00 95.00 108 THR A C 1
ATOM 805 O O . THR A 1 108 ? -12.933 13.428 9.730 1.00 95.00 108 THR A O 1
ATOM 808 N N . HIS A 1 109 ? -11.959 11.478 9.163 1.00 96.00 109 HIS A N 1
ATOM 809 C CA . HIS A 1 109 ? -12.853 11.071 8.094 1.00 96.00 109 HIS A CA 1
ATOM 810 C C . HIS A 1 109 ? -13.390 9.657 8.342 1.00 96.00 109 HIS A C 1
ATOM 812 O O . HIS A 1 109 ? -12.739 8.815 8.969 1.00 96.00 109 HIS A O 1
ATOM 818 N N . SER A 1 110 ? -14.585 9.400 7.823 1.00 94.31 110 SER A N 1
ATOM 819 C CA . SER A 1 110 ? -15.197 8.072 7.791 1.00 94.31 110 SER A CA 1
ATOM 820 C C . SER A 1 110 ? -14.927 7.398 6.452 1.00 94.31 110 SER A C 1
ATOM 822 O O . SER A 1 110 ? -14.839 8.069 5.424 1.00 94.31 110 SER A O 1
ATOM 824 N N . PHE A 1 111 ? -14.844 6.071 6.468 1.00 93.50 111 PHE A N 1
ATOM 825 C CA . PHE A 1 111 ? -14.824 5.271 5.250 1.00 93.50 111 PHE A CA 1
ATOM 826 C C . PHE A 1 111 ? -16.247 4.999 4.749 1.00 93.50 111 PHE A C 1
ATOM 828 O O . PHE A 1 111 ? -17.178 4.829 5.541 1.00 93.50 111 PHE A O 1
ATOM 835 N N . LYS A 1 112 ? -16.402 4.905 3.429 1.00 89.94 112 LYS A N 1
ATOM 836 C CA . LYS A 1 112 ? -17.590 4.351 2.769 1.00 89.94 112 LYS A CA 1
ATOM 837 C C . LYS A 1 112 ? -17.339 2.878 2.451 1.00 89.94 112 LYS A C 1
ATOM 839 O O . LYS A 1 112 ? -16.215 2.515 2.129 1.00 89.94 112 LYS A O 1
ATOM 844 N N . LYS A 1 113 ? -18.353 2.022 2.557 1.00 85.00 113 LYS A N 1
ATOM 845 C CA . LYS A 1 113 ? -18.230 0.604 2.182 1.00 85.00 113 LYS A CA 1
ATOM 846 C C . LYS A 1 113 ? -18.439 0.449 0.675 1.00 85.00 113 LYS A C 1
ATOM 848 O O . LYS A 1 113 ? -19.349 1.078 0.144 1.00 85.00 113 LYS A O 1
ATOM 853 N N . HIS A 1 114 ? -17.653 -0.416 0.038 1.00 76.62 114 HIS A N 1
ATOM 854 C CA . HIS A 1 114 ? -17.921 -0.858 -1.329 1.00 76.62 114 HIS A CA 1
ATOM 855 C C . HIS A 1 114 ? -19.091 -1.852 -1.387 1.00 76.62 114 HIS A C 1
ATOM 857 O O . HIS A 1 114 ? -19.200 -2.753 -0.548 1.00 76.62 114 HIS A O 1
ATOM 863 N N . THR A 1 115 ? -19.949 -1.685 -2.383 1.00 64.38 115 THR A N 1
ATOM 864 C CA . THR A 1 115 ? -21.240 -2.361 -2.578 1.00 64.38 115 THR A CA 1
ATOM 865 C C . THR A 1 115 ? -21.101 -3.839 -2.957 1.00 64.38 115 THR A C 1
ATOM 867 O O . THR A 1 115 ? -21.809 -4.656 -2.373 1.00 64.38 115 THR A O 1
ATOM 870 N N . ASP A 1 116 ? -20.104 -4.199 -3.778 1.00 57.19 116 ASP A N 1
ATOM 871 C CA . ASP A 1 116 ? -20.074 -5.515 -4.459 1.00 57.19 116 ASP A CA 1
ATOM 872 C C . ASP A 1 116 ? -18.984 -6.515 -4.022 1.00 57.19 116 ASP A C 1
ATOM 874 O O . ASP A 1 116 ? -18.747 -7.516 -4.697 1.00 57.19 116 ASP A O 1
ATOM 878 N N . ILE A 1 117 ? -18.267 -6.278 -2.916 1.00 59.66 117 ILE A N 1
ATOM 879 C CA . ILE A 1 117 ? -17.188 -7.194 -2.490 1.00 59.66 117 ILE A CA 1
ATOM 880 C C . ILE A 1 117 ? -17.658 -8.073 -1.328 1.00 59.66 117 ILE A C 1
ATOM 882 O O . ILE A 1 117 ? -17.745 -7.618 -0.187 1.00 59.66 117 ILE A O 1
ATOM 886 N N . ASP A 1 118 ? -17.908 -9.352 -1.629 1.00 52.25 118 ASP A N 1
ATOM 887 C CA . ASP A 1 118 ? -18.439 -10.344 -0.678 1.00 52.25 118 ASP A CA 1
ATOM 888 C C . ASP A 1 118 ? -17.372 -11.009 0.212 1.00 52.25 118 ASP A C 1
ATOM 890 O O . ASP A 1 118 ? -17.664 -11.417 1.335 1.00 52.25 118 ASP A O 1
ATOM 894 N N . GLN A 1 119 ? -16.125 -11.139 -0.258 1.00 58.34 119 GLN A N 1
ATOM 895 C CA . GLN A 1 119 ? -15.104 -11.937 0.445 1.00 58.34 119 GLN A CA 1
ATOM 896 C C . GLN A 1 119 ? -14.277 -11.154 1.472 1.00 58.34 119 GLN A C 1
ATOM 898 O O . GLN A 1 119 ? -13.708 -11.756 2.374 1.00 58.34 119 GLN A O 1
ATOM 903 N N . ASN A 1 120 ? -14.197 -9.829 1.354 1.00 65.12 120 ASN A N 1
ATOM 904 C CA . ASN A 1 120 ? -13.545 -8.937 2.313 1.00 65.12 120 ASN A CA 1
ATOM 905 C C . ASN A 1 120 ? -14.306 -7.614 2.310 1.00 65.12 120 ASN A C 1
ATOM 907 O O . ASN A 1 120 ? -14.616 -7.091 1.241 1.00 65.12 120 ASN A O 1
ATOM 911 N N . ILE A 1 121 ? -14.587 -7.042 3.481 1.00 71.69 121 ILE A N 1
ATOM 912 C CA . ILE A 1 121 ? -15.252 -5.737 3.518 1.00 71.69 121 ILE A CA 1
ATOM 913 C C . ILE A 1 121 ? -14.212 -4.689 3.132 1.00 71.69 121 ILE A C 1
ATOM 915 O O . ILE A 1 121 ? -13.277 -4.430 3.893 1.00 71.69 121 ILE A O 1
ATOM 919 N N . VAL A 1 122 ? -14.383 -4.095 1.953 1.00 80.44 122 VAL A N 1
ATOM 920 C CA . VAL A 1 122 ? -13.537 -2.995 1.491 1.00 80.44 122 VAL A CA 1
ATOM 921 C C . VAL A 1 122 ? -14.164 -1.672 1.888 1.00 80.44 122 VAL A C 1
ATOM 923 O O . VAL A 1 122 ? -15.318 -1.389 1.553 1.00 80.44 122 VAL A O 1
ATOM 926 N N . ALA A 1 123 ? -13.400 -0.871 2.624 1.00 87.06 123 ALA A N 1
ATOM 927 C CA . ALA A 1 123 ? -13.774 0.481 2.995 1.00 87.06 123 ALA A CA 1
ATOM 928 C C . ALA A 1 123 ? -12.871 1.490 2.275 1.00 87.06 123 ALA A C 1
ATOM 930 O O . ALA A 1 123 ? -11.652 1.323 2.218 1.00 87.06 123 ALA A O 1
ATOM 931 N N . ILE A 1 124 ? -13.489 2.533 1.729 1.00 90.12 124 ILE A N 1
ATOM 932 C CA . ILE A 1 124 ? -12.899 3.493 0.800 1.00 90.12 124 ILE A CA 1
ATOM 933 C C . ILE A 1 124 ? -12.975 4.887 1.405 1.00 90.12 124 ILE A C 1
ATOM 935 O O . ILE A 1 124 ? -14.019 5.316 1.909 1.00 90.12 124 ILE A O 1
ATOM 939 N N . TRP A 1 125 ? -11.858 5.593 1.352 1.00 95.19 125 TRP A N 1
ATOM 940 C CA . TRP A 1 125 ? -11.818 7.033 1.504 1.00 95.19 125 TRP A CA 1
ATOM 941 C C . TRP A 1 125 ? -11.258 7.649 0.226 1.00 95.19 125 TRP A C 1
ATOM 943 O O . TRP A 1 125 ? -10.253 7.176 -0.307 1.00 95.19 125 TRP A O 1
ATOM 953 N N . GLU A 1 126 ? -11.900 8.718 -0.223 1.00 93.00 126 GLU A N 1
ATOM 954 C CA . GLU A 1 126 ? -11.506 9.508 -1.384 1.00 93.00 126 GLU A CA 1
ATOM 955 C C . GLU A 1 126 ? -11.398 10.970 -0.964 1.00 93.00 126 GLU A C 1
ATOM 957 O O . GLU A 1 126 ? -12.205 11.467 -0.169 1.00 93.00 126 GLU A O 1
ATOM 962 N N . GLY A 1 127 ? -10.405 11.666 -1.500 1.00 93.50 127 GLY A N 1
ATOM 963 C CA . GLY A 1 127 ? -10.183 13.072 -1.208 1.00 93.50 127 GLY A CA 1
ATOM 964 C C . GLY A 1 127 ? -8.888 13.572 -1.820 1.00 93.50 127 GLY A C 1
ATOM 965 O O . GLY A 1 127 ? -8.400 13.028 -2.803 1.00 93.50 127 GLY A O 1
ATOM 966 N N . ASP A 1 128 ? -8.333 14.628 -1.239 1.00 94.56 128 ASP A N 1
ATOM 967 C CA . ASP A 1 128 ? -7.033 15.161 -1.630 1.00 94.56 128 ASP A CA 1
ATOM 968 C C . ASP A 1 128 ? -6.339 15.715 -0.388 1.00 94.56 128 ASP A C 1
ATOM 970 O O . ASP A 1 128 ? -6.790 16.699 0.205 1.00 94.56 128 ASP A O 1
ATOM 974 N N . HIS A 1 129 ? -5.286 15.034 0.062 1.00 94.94 129 HIS A N 1
ATOM 975 C CA . HIS A 1 129 ? -4.545 15.441 1.248 1.00 94.94 129 HIS A CA 1
ATOM 976 C C . HIS A 1 129 ? -3.060 15.100 1.132 1.00 94.94 129 HIS A C 1
ATOM 978 O O . HIS A 1 129 ? -2.686 13.940 0.988 1.00 94.94 129 HIS A O 1
ATOM 984 N N . SER A 1 130 ? -2.183 16.088 1.305 1.00 94.31 130 SER A N 1
ATOM 985 C CA . SER A 1 130 ? -0.736 15.854 1.370 1.00 94.31 130 SER A CA 1
ATOM 986 C C . SER A 1 130 ? -0.303 15.498 2.788 1.00 94.31 130 SER A C 1
ATOM 988 O O . SER A 1 130 ? -0.550 16.255 3.725 1.00 94.31 130 SER A O 1
ATOM 990 N N . THR A 1 131 ? 0.325 14.341 2.976 1.00 95.06 131 THR A N 1
ATOM 991 C CA . THR A 1 131 ? 0.820 13.902 4.288 1.00 95.06 131 THR A CA 1
ATOM 992 C C . THR A 1 131 ? 1.992 12.933 4.154 1.00 95.06 131 THR A C 1
ATOM 994 O O . THR A 1 131 ? 2.190 12.332 3.106 1.00 95.06 131 THR A O 1
ATOM 997 N N . TYR A 1 132 ? 2.766 12.752 5.222 1.00 94.25 132 TYR A N 1
ATOM 998 C CA . TYR A 1 132 ? 3.748 11.664 5.344 1.00 94.25 132 TYR A CA 1
ATOM 999 C C . TYR A 1 132 ? 3.251 10.525 6.253 1.00 94.25 132 TYR A C 1
ATOM 1001 O O . TYR A 1 132 ? 3.888 9.476 6.343 1.00 94.25 132 TYR A O 1
ATOM 1009 N N . THR A 1 133 ? 2.129 10.731 6.950 1.00 95.62 133 THR A N 1
ATOM 1010 C CA . THR A 1 133 ? 1.519 9.748 7.850 1.00 95.62 133 THR A CA 1
ATOM 1011 C C . THR A 1 133 ? -0.000 9.895 7.887 1.00 95.62 133 THR A C 1
ATOM 1013 O O . THR A 1 133 ? -0.537 11.003 7.807 1.00 95.62 133 THR A O 1
ATOM 1016 N N . LEU A 1 134 ? -0.707 8.782 8.028 1.00 96.81 134 LEU A N 1
ATOM 1017 C CA . LEU A 1 134 ? -2.137 8.763 8.317 1.00 96.81 134 LEU A CA 1
ATOM 1018 C C . LEU A 1 134 ? -2.416 7.838 9.492 1.00 96.81 134 LEU A C 1
ATOM 1020 O O . LEU A 1 134 ? -1.680 6.886 9.739 1.00 96.81 134 LEU A O 1
ATOM 1024 N N . ARG A 1 135 ? -3.491 8.111 10.224 1.00 97.12 135 ARG A N 1
ATOM 1025 C CA . ARG A 1 135 ? -3.888 7.309 11.380 1.00 97.12 135 ARG A CA 1
ATOM 1026 C C . ARG A 1 135 ? -5.159 6.542 11.081 1.00 97.12 135 ARG A C 1
ATOM 1028 O O . ARG A 1 135 ? -6.142 7.135 10.649 1.00 97.12 135 ARG A O 1
ATOM 1035 N N . ILE A 1 136 ? -5.160 5.249 11.385 1.00 96.88 136 ILE A N 1
ATOM 1036 C CA . ILE A 1 136 ? -6.362 4.413 11.361 1.00 96.88 136 ILE A CA 1
ATOM 1037 C C . ILE A 1 136 ? -6.689 4.025 12.796 1.00 96.88 136 ILE A C 1
ATOM 1039 O O . I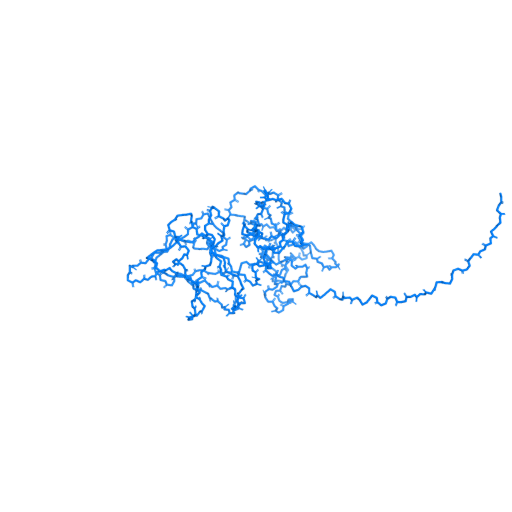LE A 1 136 ? -5.852 3.472 13.513 1.00 96.88 136 ILE A O 1
ATOM 1043 N N . ARG A 1 137 ? -7.909 4.333 13.229 1.00 94.50 137 ARG A N 1
ATOM 1044 C CA . ARG A 1 137 ? -8.388 4.069 14.590 1.00 94.50 137 ARG A CA 1
ATOM 1045 C C . ARG A 1 137 ? -9.740 3.383 14.579 1.00 94.50 137 ARG A C 1
ATOM 1047 O O . ARG A 1 137 ? -10.532 3.607 13.668 1.00 94.50 137 ARG A O 1
ATOM 1054 N N . SER A 1 138 ? -10.007 2.604 15.621 1.00 94.06 138 SER A N 1
ATOM 1055 C CA . SER A 1 138 ? -11.324 2.011 15.866 1.00 94.06 138 SER A CA 1
ATOM 1056 C C . SER A 1 138 ? -12.034 2.717 17.018 1.00 94.06 138 SER A C 1
ATOM 1058 O O . SER A 1 138 ? -11.389 3.177 17.957 1.00 94.06 138 SER A O 1
ATOM 1060 N N . ASN A 1 139 ? -13.362 2.791 16.972 1.00 92.94 139 ASN A N 1
ATOM 1061 C CA . ASN A 1 139 ? -14.193 3.175 18.118 1.00 92.94 139 ASN A CA 1
ATOM 1062 C C . ASN A 1 139 ? -14.468 1.989 19.062 1.00 92.94 139 ASN A C 1
ATOM 1064 O O . ASN A 1 139 ? -14.953 2.182 20.180 1.00 92.94 139 ASN A O 1
ATOM 1068 N N . GLU A 1 140 ? -14.106 0.773 18.659 1.00 93.31 140 GLU A N 1
ATOM 1069 C CA . GLU A 1 140 ? -14.187 -0.444 19.467 1.00 93.31 140 GLU A CA 1
ATOM 1070 C C . GLU A 1 140 ? -12.879 -0.723 20.213 1.00 93.31 140 GLU A C 1
ATOM 1072 O O . GLU A 1 140 ? -11.845 -0.116 19.942 1.00 93.31 140 GLU A O 1
ATOM 1077 N N . SER A 1 141 ? -12.902 -1.637 21.187 1.00 93.31 141 SER A N 1
ATOM 1078 C CA . SER A 1 141 ? -11.679 -2.075 21.886 1.00 93.31 141 SER A CA 1
ATOM 1079 C C . SER A 1 141 ? -10.746 -2.910 21.006 1.00 93.31 141 SER A C 1
ATOM 1081 O O . SER A 1 141 ? -9.601 -3.154 21.387 1.00 93.31 141 SER A O 1
ATOM 1083 N N . SER A 1 142 ? -11.205 -3.338 19.832 1.00 93.25 142 SER A N 1
ATOM 1084 C CA . SER A 1 142 ? -10.395 -4.054 18.857 1.00 93.25 142 SER A CA 1
ATOM 1085 C C . SER A 1 142 ? -10.818 -3.759 17.420 1.00 93.25 142 SER A C 1
ATOM 1087 O O . SER A 1 142 ? -11.941 -3.334 17.152 1.00 93.25 142 SER A O 1
ATOM 1089 N N . PHE A 1 143 ? -9.895 -3.964 16.486 1.00 94.00 143 PHE A N 1
ATOM 1090 C CA . PHE A 1 143 ? -10.186 -4.069 15.059 1.00 94.00 143 PHE A CA 1
ATOM 1091 C C . PHE A 1 143 ? -9.117 -4.906 14.369 1.00 94.00 143 PHE A C 1
ATOM 1093 O O . PHE A 1 143 ? -7.995 -5.014 14.856 1.00 94.00 143 PHE A O 1
ATOM 1100 N N . THR A 1 144 ? -9.467 -5.491 13.232 1.00 92.56 144 THR A N 1
ATOM 1101 C CA . THR A 1 144 ? -8.587 -6.339 12.433 1.00 92.56 144 THR A CA 1
ATOM 1102 C C . THR A 1 144 ? -8.504 -5.787 11.017 1.00 92.56 144 THR A C 1
ATOM 1104 O O . THR A 1 144 ? -9.533 -5.465 10.426 1.00 92.56 144 THR A O 1
ATOM 1107 N N . LEU A 1 145 ? -7.291 -5.678 10.475 1.00 91.06 145 LEU A N 1
ATOM 1108 C CA . LEU A 1 145 ? -7.040 -5.255 9.095 1.00 91.06 145 LEU A CA 1
ATOM 1109 C C . LEU A 1 145 ? -6.337 -6.367 8.326 1.00 91.06 145 LEU A C 1
ATOM 1111 O O . LEU A 1 145 ? -5.371 -6.943 8.816 1.00 91.06 145 LEU A O 1
ATOM 1115 N N . CYS A 1 146 ? -6.792 -6.629 7.109 1.00 84.50 146 CYS A N 1
ATOM 1116 C CA . CYS A 1 146 ? -6.169 -7.587 6.201 1.00 84.50 146 CYS A CA 1
ATOM 1117 C C . CYS A 1 146 ? -5.212 -6.899 5.224 1.00 84.50 146 CYS A C 1
ATOM 1119 O O . CYS A 1 146 ? -4.150 -7.433 4.926 1.00 84.50 146 CYS A O 1
ATOM 1121 N N . LEU A 1 147 ? -5.571 -5.707 4.738 1.00 84.12 147 LEU A N 1
ATOM 1122 C CA . LEU A 1 147 ? -4.756 -4.956 3.785 1.00 84.12 147 LEU A CA 1
ATOM 1123 C C . LEU A 1 147 ? -5.090 -3.461 3.836 1.00 84.12 147 LEU A C 1
ATOM 1125 O O . LEU A 1 147 ? -6.232 -3.079 4.076 1.00 84.12 147 LEU A O 1
ATOM 1129 N N . ILE A 1 148 ? -4.092 -2.623 3.589 1.00 89.19 148 ILE A N 1
ATOM 1130 C CA . ILE A 1 148 ? -4.161 -1.170 3.497 1.00 89.19 148 ILE A CA 1
ATOM 1131 C C . ILE A 1 148 ? -3.454 -0.778 2.207 1.00 89.19 148 ILE A C 1
ATOM 1133 O O . ILE A 1 148 ? -2.286 -1.120 1.993 1.00 89.19 148 ILE A O 1
ATOM 1137 N N . LYS A 1 149 ? -4.156 -0.025 1.369 1.00 86.38 149 LYS A N 1
ATOM 1138 C CA . LYS A 1 149 ? -3.619 0.549 0.141 1.00 86.38 149 LYS A CA 1
ATOM 1139 C C . LYS A 1 149 ? -3.854 2.054 0.141 1.00 86.38 149 LYS A C 1
ATOM 1141 O O . LYS A 1 149 ? -4.961 2.507 0.413 1.00 86.38 149 LYS A O 1
ATOM 1146 N N . VAL A 1 150 ? -2.810 2.823 -0.135 1.00 90.94 150 VAL A N 1
ATOM 1147 C CA . VAL A 1 150 ? -2.839 4.289 -0.179 1.00 90.94 150 VAL A CA 1
ATOM 1148 C C . VAL A 1 150 ? -2.264 4.725 -1.515 1.00 90.94 150 VAL A C 1
ATOM 1150 O O . VAL A 1 150 ? -1.184 4.269 -1.883 1.00 90.94 150 VAL A O 1
ATOM 1153 N N . TYR A 1 151 ? -2.967 5.604 -2.222 1.00 87.25 151 TYR A N 1
ATOM 1154 C CA . TYR A 1 151 ? -2.635 5.978 -3.592 1.00 87.25 151 TYR A CA 1
ATOM 1155 C C . TYR A 1 151 ? -2.676 7.490 -3.815 1.00 87.25 151 TYR A C 1
ATOM 1157 O O . TYR A 1 151 ? -3.537 8.184 -3.269 1.00 87.25 151 TYR A O 1
ATOM 1165 N N . ASP A 1 152 ? -1.798 7.970 -4.698 1.00 87.19 152 ASP A N 1
ATOM 1166 C CA . ASP A 1 152 ? -1.878 9.298 -5.322 1.00 87.19 152 ASP A CA 1
ATOM 1167 C C . ASP A 1 152 ? -2.608 9.221 -6.671 1.00 87.19 152 ASP A C 1
ATOM 1169 O O . ASP A 1 152 ? -2.155 9.738 -7.688 1.00 87.19 152 ASP A O 1
ATOM 1173 N N . VAL A 1 153 ? -3.732 8.513 -6.709 1.00 80.94 153 VAL A N 1
ATOM 1174 C CA . VAL A 1 153 ? -4.691 8.507 -7.822 1.00 80.94 153 VAL A CA 1
ATOM 1175 C C . VAL A 1 153 ? -6.100 8.466 -7.240 1.00 80.94 153 VAL A C 1
ATOM 1177 O O . VAL A 1 153 ? -6.286 7.937 -6.140 1.00 80.94 153 VAL A O 1
ATOM 1180 N N . THR A 1 154 ? -7.080 9.063 -7.923 1.00 84.88 154 THR A N 1
ATOM 1181 C CA . THR A 1 154 ? -8.497 8.942 -7.525 1.00 84.88 154 THR A CA 1
ATOM 1182 C C . THR A 1 154 ? -8.987 7.511 -7.751 1.00 84.88 154 THR A C 1
ATOM 1184 O O . THR A 1 154 ? -8.352 6.754 -8.488 1.00 84.88 154 THR A O 1
ATOM 1187 N N . LEU A 1 155 ? -10.112 7.126 -7.139 1.00 78.81 155 LEU A N 1
ATOM 1188 C CA . LEU A 1 155 ? -10.707 5.813 -7.392 1.00 78.81 155 LEU A CA 1
ATOM 1189 C C . LEU A 1 155 ? -11.133 5.675 -8.860 1.00 78.81 155 LEU A C 1
ATOM 1191 O O . LEU A 1 155 ? -10.881 4.645 -9.473 1.00 78.81 155 LEU A O 1
ATOM 1195 N N . GLU A 1 156 ? -11.678 6.741 -9.449 1.00 76.00 156 GLU A N 1
ATOM 1196 C CA . GLU A 1 156 ? -11.976 6.815 -10.882 1.00 76.00 156 GLU A CA 1
ATOM 1197 C C . GLU A 1 156 ? -10.722 6.572 -11.735 1.00 76.00 156 GLU A C 1
ATOM 1199 O O . GLU A 1 156 ? -10.733 5.716 -12.612 1.00 76.00 156 GLU A O 1
ATOM 1204 N N . ASP A 1 157 ? -9.605 7.250 -11.449 1.00 73.88 157 ASP A N 1
ATOM 1205 C CA . ASP A 1 157 ? -8.339 7.044 -12.163 1.00 73.88 157 ASP A CA 1
ATOM 1206 C C . ASP A 1 157 ? -7.802 5.618 -11.981 1.00 73.88 157 ASP A C 1
ATOM 1208 O O . ASP A 1 157 ? -7.268 5.022 -12.922 1.00 73.88 157 ASP A O 1
ATOM 1212 N N . TYR A 1 158 ? -7.934 5.080 -10.767 1.00 72.88 158 TYR A N 1
ATOM 1213 C CA . TYR A 1 158 ? -7.560 3.714 -10.417 1.00 72.88 158 TYR A CA 1
ATOM 1214 C C . TYR A 1 158 ? -8.396 2.688 -11.204 1.00 72.88 158 TYR A C 1
ATOM 1216 O O . TYR A 1 158 ? -7.841 1.702 -11.694 1.00 72.88 158 TYR A O 1
ATOM 1224 N N . CYS A 1 159 ? -9.689 2.963 -11.408 1.00 68.94 159 CYS A N 1
ATOM 1225 C CA . CYS A 1 159 ? -10.655 2.064 -12.040 1.00 68.94 159 CYS A CA 1
ATOM 1226 C C . CYS A 1 159 ? -10.953 2.329 -13.525 1.00 68.94 159 CYS A C 1
ATOM 1228 O O . CYS A 1 159 ? -11.591 1.490 -14.159 1.00 68.94 159 CYS A O 1
ATOM 1230 N N . ALA A 1 160 ? -10.503 3.443 -14.111 1.00 62.62 160 ALA A N 1
ATOM 1231 C CA . ALA A 1 160 ? -10.836 3.801 -15.490 1.00 62.62 160 ALA A CA 1
ATOM 1232 C C . ALA A 1 160 ? -10.416 2.703 -16.491 1.00 62.62 160 ALA A C 1
ATOM 1234 O O . ALA A 1 160 ? -9.313 2.164 -16.431 1.00 62.62 160 ALA A O 1
ATOM 1235 N N . CYS A 1 161 ? -11.309 2.369 -17.424 1.00 49.03 161 CYS A N 1
ATOM 1236 C CA . CYS A 1 161 ? -11.218 1.169 -18.266 1.00 49.03 161 CYS A CA 1
ATOM 1237 C C . CYS A 1 161 ? -10.823 1.434 -19.733 1.00 49.03 161 CYS A C 1
ATOM 1239 O O . CYS A 1 161 ? -11.032 0.572 -20.579 1.00 49.03 161 CYS A O 1
ATOM 1241 N N . ASP A 1 162 ? -10.242 2.590 -20.057 1.00 43.28 162 ASP A N 1
ATOM 1242 C CA . ASP A 1 162 ? -10.053 2.998 -21.464 1.00 43.28 162 ASP A CA 1
ATOM 1243 C C . ASP A 1 162 ? -8.882 2.304 -22.197 1.00 43.28 162 ASP A C 1
ATOM 1245 O O . ASP A 1 162 ? -8.674 2.500 -23.389 1.00 43.28 162 ASP A O 1
ATOM 1249 N N . GLU A 1 163 ? -8.122 1.437 -21.519 1.00 43.94 163 GLU A N 1
ATOM 1250 C CA . GLU A 1 163 ? -7.130 0.586 -22.184 1.00 43.94 163 GLU A CA 1
ATOM 1251 C C . GLU A 1 163 ? -7.307 -0.867 -21.742 1.00 43.94 163 GLU A C 1
ATOM 1253 O O . GLU A 1 163 ? -7.169 -1.221 -20.568 1.00 43.94 163 GLU A O 1
ATOM 1258 N N . THR A 1 164 ? -7.649 -1.708 -22.714 1.00 38.16 164 THR A N 1
ATOM 1259 C CA . THR A 1 164 ? -7.904 -3.141 -22.581 1.00 38.16 164 THR A CA 1
ATOM 1260 C C . THR A 1 164 ? -6.830 -3.843 -21.733 1.00 38.16 164 THR A C 1
ATOM 1262 O O . THR A 1 164 ? -5.675 -3.921 -22.135 1.00 38.16 164 THR A O 1
ATOM 1265 N N . CYS A 1 165 ? -7.244 -4.399 -20.586 1.00 40.50 165 CYS A N 1
ATOM 1266 C CA . CYS A 1 165 ? -6.605 -5.505 -19.846 1.00 40.50 165 CYS A CA 1
ATOM 1267 C C . CYS A 1 165 ? -5.351 -5.267 -18.965 1.00 40.50 165 CYS A C 1
ATOM 1269 O O . CYS A 1 165 ? -4.733 -6.257 -18.573 1.00 40.50 165 CYS A O 1
ATOM 1271 N N . HIS A 1 166 ? -4.958 -4.043 -18.581 1.00 47.34 166 HIS A N 1
ATOM 1272 C CA . HIS A 1 166 ? -3.612 -3.844 -17.982 1.00 47.34 166 HIS A CA 1
ATOM 1273 C C . HIS A 1 166 ? -3.502 -3.028 -16.679 1.00 47.34 166 HIS A C 1
ATOM 1275 O O . HIS A 1 166 ? -2.504 -2.337 -16.481 1.00 47.34 166 HIS A O 1
ATOM 1281 N N . ARG A 1 167 ? -4.464 -3.100 -15.749 1.00 51.78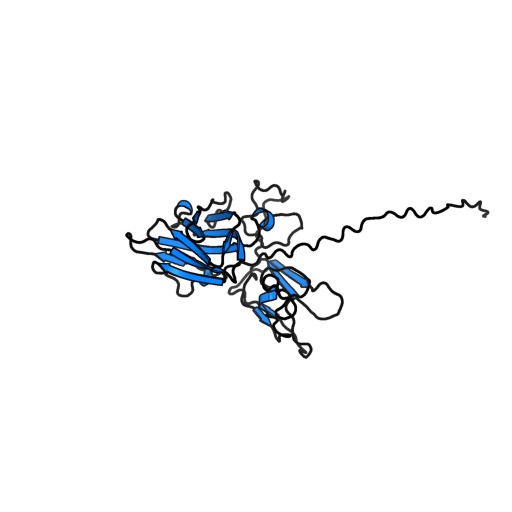 167 ARG A N 1
ATOM 1282 C CA . ARG A 1 167 ? -4.370 -2.340 -14.480 1.00 51.78 167 ARG A CA 1
ATOM 1283 C C . ARG A 1 167 ? -4.260 -3.223 -13.244 1.00 51.78 167 ARG A C 1
ATOM 1285 O O . ARG A 1 167 ? -4.695 -4.370 -13.253 1.00 51.78 167 ARG A O 1
ATOM 1292 N N . ASN A 1 168 ? -3.703 -2.647 -12.169 1.00 46.78 168 ASN A N 1
ATOM 1293 C CA . ASN A 1 168 ? -3.782 -3.142 -10.790 1.00 46.78 168 ASN A CA 1
ATOM 1294 C C . ASN A 1 168 ? -5.260 -3.169 -10.354 1.00 46.78 168 ASN A C 1
ATOM 1296 O O . ASN A 1 168 ? -5.649 -2.385 -9.496 1.00 46.78 168 ASN A O 1
ATOM 1300 N N . ARG A 1 169 ? -6.113 -3.986 -10.977 1.00 53.38 169 ARG A N 1
ATOM 1301 C CA . ARG A 1 169 ? -7.545 -4.000 -10.698 1.00 53.38 169 ARG A CA 1
ATOM 1302 C C . ARG A 1 169 ? -7.751 -4.777 -9.404 1.00 53.38 169 ARG A C 1
ATOM 1304 O O . ARG A 1 169 ? -7.714 -6.003 -9.387 1.00 53.38 169 ARG A O 1
ATOM 1311 N N . ASP A 1 170 ? -7.907 -4.055 -8.298 1.00 51.94 170 ASP A N 1
ATOM 1312 C CA . ASP A 1 170 ? -8.614 -4.638 -7.162 1.00 51.94 170 ASP A CA 1
ATOM 1313 C C . ASP A 1 170 ? -10.029 -5.002 -7.611 1.00 51.94 170 ASP A C 1
ATOM 1315 O O . ASP A 1 170 ? -10.596 -4.331 -8.478 1.00 51.94 170 ASP A O 1
ATOM 1319 N N . VAL A 1 171 ? -10.622 -6.007 -6.962 1.00 54.25 171 VAL A N 1
ATOM 1320 C CA . VAL A 1 171 ? -12.019 -6.441 -7.177 1.00 54.25 171 VAL A CA 1
ATOM 1321 C C . VAL A 1 171 ? -12.999 -5.249 -7.196 1.00 54.25 171 VAL A C 1
ATOM 1323 O O . VAL A 1 171 ? -14.017 -5.288 -7.876 1.00 54.25 171 VAL A O 1
ATOM 1326 N N . ILE A 1 172 ? -12.633 -4.155 -6.523 1.00 61.47 172 ILE A N 1
ATOM 1327 C CA . ILE A 1 172 ? -13.368 -2.893 -6.383 1.00 61.47 172 ILE A CA 1
ATOM 1328 C C . ILE A 1 172 ? -13.706 -2.169 -7.686 1.00 61.47 172 ILE A C 1
ATOM 1330 O O . ILE A 1 172 ? -14.655 -1.406 -7.730 1.00 61.47 172 ILE A O 1
ATOM 1334 N N . CYS A 1 173 ? -12.957 -2.382 -8.764 1.00 61.53 173 CYS A N 1
ATOM 1335 C CA . CYS A 1 173 ? -13.160 -1.597 -9.978 1.00 61.53 173 CYS A CA 1
ATOM 1336 C C . CYS A 1 173 ? -14.221 -2.175 -10.920 1.00 61.53 173 CYS A C 1
ATOM 1338 O O . CYS A 1 173 ? -14.204 -1.818 -12.094 1.00 61.53 173 CYS A O 1
ATOM 1340 N N . CYS A 1 174 ? -15.069 -3.104 -10.464 1.00 53.91 174 CYS A N 1
ATOM 1341 C CA . CYS A 1 174 ? -16.061 -3.816 -11.285 1.00 53.91 174 CYS A CA 1
ATOM 1342 C C . CYS A 1 174 ? -17.525 -3.393 -11.048 1.00 53.91 174 CYS A C 1
ATOM 1344 O O . CYS A 1 174 ? -18.402 -4.094 -11.541 1.00 53.91 174 CYS A O 1
ATOM 1346 N N . ASP A 1 175 ? -17.786 -2.303 -10.319 1.00 50.72 175 ASP A N 1
ATOM 1347 C CA . ASP A 1 175 ? -19.150 -1.825 -10.020 1.00 50.72 175 ASP A CA 1
ATOM 1348 C C . ASP A 1 175 ? -19.766 -1.020 -11.191 1.00 50.72 175 ASP A C 1
ATOM 1350 O O . ASP A 1 175 ? -19.069 -0.284 -11.898 1.00 50.72 175 ASP A O 1
ATOM 1354 N N . ASP A 1 176 ? -21.085 -1.153 -11.352 1.00 48.94 176 ASP A N 1
ATOM 1355 C CA . ASP A 1 176 ? -21.966 -0.493 -12.322 1.00 48.94 176 ASP A CA 1
ATOM 1356 C C . ASP A 1 176 ? -22.048 1.041 -12.140 1.00 48.94 176 ASP A C 1
ATOM 1358 O O . ASP A 1 176 ? -22.412 1.754 -13.080 1.00 48.94 176 ASP A O 1
ATOM 1362 N N . ASP A 1 177 ? -21.696 1.576 -10.962 1.00 49.53 177 ASP A N 1
ATOM 1363 C CA . ASP A 1 177 ? -21.837 3.011 -10.636 1.00 49.53 177 ASP A CA 1
ATOM 1364 C C . ASP A 1 177 ? -20.677 3.900 -11.158 1.00 49.53 177 ASP A C 1
ATOM 1366 O O . ASP A 1 177 ? -20.737 5.129 -11.085 1.00 49.53 177 ASP A O 1
ATOM 1370 N N . HIS A 1 178 ? -19.618 3.305 -11.729 1.00 53.06 178 HIS A N 1
ATOM 1371 C CA . HIS A 1 178 ? -18.533 4.027 -12.411 1.00 53.06 178 HIS A CA 1
ATOM 1372 C C . HIS A 1 178 ? -18.593 3.742 -13.912 1.00 53.06 178 HIS A C 1
ATOM 1374 O O . HIS A 1 178 ? -18.174 2.682 -14.360 1.00 53.06 178 HIS A O 1
ATOM 1380 N N . HIS A 1 179 ? -19.111 4.704 -14.682 1.00 45.28 179 HIS A N 1
ATOM 1381 C CA . HIS A 1 179 ? -19.411 4.654 -16.122 1.00 45.28 179 HIS A CA 1
ATOM 1382 C C . HIS A 1 179 ? -18.274 4.165 -17.053 1.00 45.28 179 HIS A C 1
ATOM 1384 O O . HIS A 1 179 ? -17.745 4.913 -17.874 1.00 45.28 179 HIS A O 1
ATOM 1390 N N . GLY A 1 180 ? -17.955 2.877 -16.998 1.00 47.03 180 GLY A N 1
ATOM 1391 C CA . GLY A 1 180 ? -17.096 2.166 -17.929 1.00 47.03 180 GLY A CA 1
ATOM 1392 C C . GLY A 1 180 ? -17.690 0.789 -18.166 1.00 47.03 180 GLY A C 1
ATOM 1393 O O . GLY A 1 180 ? -17.553 -0.101 -17.334 1.00 47.03 180 GLY A O 1
ATOM 1394 N N . VAL A 1 181 ? -18.366 0.627 -19.304 1.00 41.28 181 VAL A N 1
ATOM 1395 C CA . VAL A 1 181 ? -18.933 -0.649 -19.753 1.00 41.28 181 VAL A CA 1
ATOM 1396 C C . VAL A 1 181 ? -17.804 -1.678 -19.843 1.00 41.28 181 VAL A C 1
ATOM 1398 O O . VAL A 1 181 ? -17.039 -1.711 -20.803 1.00 41.28 181 VAL A O 1
ATOM 1401 N N . CYS A 1 182 ? -17.672 -2.520 -18.822 1.00 45.09 182 CYS A N 1
ATOM 1402 C CA . CYS A 1 182 ? -16.905 -3.750 -18.917 1.00 45.09 182 CYS A CA 1
ATOM 1403 C C . CYS A 1 182 ? -17.825 -4.762 -19.591 1.00 45.09 182 CYS A C 1
ATOM 1405 O O . CYS A 1 182 ? -18.692 -5.328 -18.935 1.00 45.09 182 CYS A O 1
ATOM 1407 N N . ASP A 1 183 ? -17.665 -4.971 -20.898 1.00 44.16 183 ASP A N 1
ATOM 1408 C CA . ASP A 1 183 ? -18.621 -5.710 -21.740 1.00 44.16 183 ASP A CA 1
ATOM 1409 C C . ASP A 1 183 ? -18.933 -7.164 -21.307 1.00 44.16 183 ASP A C 1
ATOM 1411 O O . ASP A 1 183 ? -19.766 -7.804 -21.948 1.00 44.16 183 ASP A O 1
ATOM 1415 N N . LYS A 1 184 ? -18.328 -7.710 -20.234 1.00 43.84 184 LYS A N 1
ATOM 1416 C CA . LYS A 1 184 ? -18.737 -8.975 -19.582 1.00 43.84 184 LYS A CA 1
ATOM 1417 C C . LYS A 1 184 ? -18.434 -8.984 -18.061 1.00 43.84 184 LYS A C 1
ATOM 1419 O O . LYS A 1 184 ? -17.264 -8.842 -17.709 1.00 43.84 184 LYS A O 1
ATOM 1424 N N . PRO A 1 185 ? -19.403 -9.273 -17.161 1.00 40.12 185 PRO A N 1
ATOM 1425 C CA . PRO A 1 185 ? -19.214 -9.200 -15.697 1.00 40.12 185 PRO A CA 1
ATOM 1426 C C . PRO A 1 185 ? -18.595 -10.432 -14.998 1.00 40.12 185 PRO A C 1
ATOM 1428 O O . PRO A 1 185 ? -18.756 -10.574 -13.791 1.00 40.12 185 PRO A O 1
ATOM 1431 N N . HIS A 1 186 ? -17.922 -11.361 -15.689 1.00 39.41 186 HIS A N 1
ATOM 1432 C CA . HIS A 1 186 ? -17.606 -12.672 -15.079 1.00 39.41 186 HIS A CA 1
ATOM 1433 C C . HIS A 1 186 ? -16.150 -13.148 -15.102 1.00 39.41 186 HIS A C 1
ATOM 1435 O O . HIS A 1 186 ? -15.921 -14.309 -14.782 1.00 39.41 186 HIS A O 1
ATOM 1441 N N . ASP A 1 187 ? -15.155 -12.310 -15.409 1.00 42.66 187 ASP A N 1
ATOM 1442 C CA . ASP A 1 187 ? -13.762 -12.793 -15.343 1.00 42.66 187 ASP A CA 1
ATOM 1443 C C . ASP A 1 187 ? -12.715 -11.705 -15.066 1.00 42.66 187 ASP A C 1
ATOM 1445 O O . ASP A 1 187 ? -11.743 -11.526 -15.794 1.00 42.66 187 ASP A O 1
ATOM 1449 N N . CYS A 1 188 ? -12.913 -10.918 -14.009 1.00 44.81 188 CYS A N 1
ATOM 1450 C CA . CYS A 1 188 ? -11.861 -10.038 -13.490 1.00 44.81 188 CYS A CA 1
ATOM 1451 C C . CYS A 1 188 ? -11.300 -10.597 -12.187 1.00 44.81 188 CYS A C 1
ATOM 1453 O O . CYS A 1 188 ? -11.391 -9.989 -11.127 1.00 44.81 188 CYS A O 1
ATOM 1455 N N . HIS A 1 189 ? -10.704 -11.783 -12.301 1.00 45.84 189 HIS A N 1
ATOM 1456 C CA . HIS A 1 189 ? -9.946 -12.439 -11.234 1.00 45.84 189 HIS A CA 1
ATOM 1457 C C . HIS A 1 189 ? -8.450 -12.089 -11.250 1.00 45.84 189 HIS A C 1
ATOM 1459 O O . HIS A 1 189 ? -7.686 -12.615 -10.440 1.00 45.84 189 HIS A O 1
ATOM 1465 N N . GLN A 1 190 ? -8.033 -11.189 -12.146 1.00 48.50 190 GLN A N 1
ATOM 1466 C CA . GLN A 1 190 ? -6.624 -10.944 -12.403 1.00 48.50 190 GLN A CA 1
ATOM 1467 C C . GLN A 1 190 ? -6.046 -9.807 -11.555 1.00 48.50 190 GLN A C 1
ATOM 1469 O O . GLN A 1 190 ? -6.261 -8.629 -11.836 1.00 48.50 190 GLN A O 1
ATOM 1474 N N . VAL A 1 191 ? -5.302 -10.165 -10.504 1.00 55.91 191 VAL A N 1
ATOM 1475 C CA . VAL A 1 191 ? -4.630 -9.229 -9.588 1.00 55.91 191 VAL A CA 1
ATOM 1476 C C . VAL A 1 191 ? -3.134 -9.230 -9.879 1.00 55.91 191 VAL A C 1
ATOM 1478 O O . VAL A 1 191 ? -2.536 -10.296 -10.005 1.00 55.91 191 VAL A O 1
ATOM 1481 N N . ASN A 1 192 ? -2.502 -8.050 -9.922 1.00 66.38 192 ASN A N 1
ATOM 1482 C CA . ASN A 1 19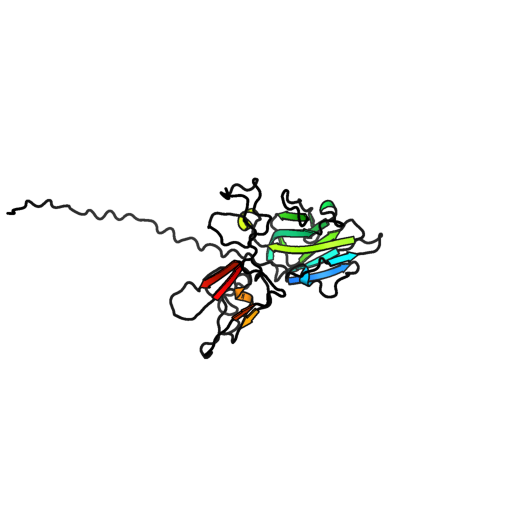2 ? -1.042 -7.952 -9.973 1.00 66.38 192 ASN A CA 1
ATOM 1483 C C . ASN A 1 192 ? -0.433 -8.440 -8.650 1.00 66.38 192 ASN A C 1
ATOM 1485 O O . ASN A 1 192 ? -0.319 -7.686 -7.679 1.00 66.38 192 ASN A O 1
ATOM 1489 N N . VAL A 1 193 ? -0.043 -9.710 -8.609 1.00 67.81 193 VAL A N 1
ATOM 1490 C CA . VAL A 1 193 ? 0.513 -10.351 -7.414 1.00 67.81 193 VAL A CA 1
ATOM 1491 C C . VAL A 1 193 ? 1.974 -9.983 -7.177 1.00 67.81 193 VAL A C 1
ATOM 1493 O O . VAL A 1 193 ? 2.447 -10.122 -6.048 1.00 67.81 193 VAL A O 1
ATOM 1496 N N . ALA A 1 194 ? 2.671 -9.460 -8.190 1.00 72.50 194 ALA A N 1
ATOM 1497 C CA . ALA A 1 194 ? 4.055 -9.008 -8.065 1.00 72.50 194 ALA A CA 1
ATOM 1498 C C . ALA A 1 194 ? 4.189 -7.629 -7.402 1.00 72.50 194 ALA A C 1
ATOM 1500 O O . ALA A 1 194 ? 5.265 -7.315 -6.903 1.00 72.50 194 ALA A O 1
ATOM 1501 N N . LEU A 1 195 ? 3.122 -6.821 -7.348 1.00 73.50 195 LEU A N 1
ATOM 1502 C CA . LEU A 1 195 ? 3.169 -5.459 -6.805 1.00 73.50 195 LEU A CA 1
ATOM 1503 C C . LEU A 1 195 ? 3.791 -5.422 -5.395 1.00 73.50 195 LEU A C 1
ATOM 1505 O O . LEU A 1 195 ? 3.317 -6.096 -4.476 1.00 73.50 195 LEU A O 1
ATOM 1509 N N . ASN A 1 196 ? 4.842 -4.610 -5.243 1.00 73.19 196 ASN A N 1
ATOM 1510 C CA . ASN A 1 196 ? 5.635 -4.397 -4.027 1.00 73.19 196 ASN A CA 1
ATOM 1511 C C . ASN A 1 196 ? 6.244 -5.662 -3.401 1.00 73.19 196 ASN A C 1
ATOM 1513 O O . ASN A 1 196 ? 6.635 -5.644 -2.232 1.00 73.19 196 ASN A O 1
ATOM 1517 N N . LYS A 1 197 ? 6.346 -6.754 -4.161 1.00 72.38 197 LYS A N 1
ATOM 1518 C CA . LYS A 1 197 ? 7.023 -7.961 -3.695 1.00 72.38 197 LYS A CA 1
ATOM 1519 C C . LYS A 1 197 ? 8.537 -7.772 -3.628 1.00 72.38 197 LYS A C 1
ATOM 1521 O O . LYS A 1 197 ? 9.087 -6.975 -4.395 1.00 72.38 197 LYS A O 1
ATOM 1526 N N . PRO A 1 198 ? 9.223 -8.503 -2.729 1.00 78.88 198 PRO A N 1
ATOM 1527 C CA . PRO A 1 198 ? 10.674 -8.576 -2.750 1.00 78.88 198 PRO A CA 1
ATOM 1528 C C . PRO A 1 198 ? 11.155 -9.000 -4.136 1.00 78.88 198 PRO A C 1
ATOM 1530 O O . PRO A 1 198 ? 10.644 -9.954 -4.716 1.00 78.88 198 PRO A O 1
ATOM 1533 N N . ALA A 1 199 ? 12.127 -8.273 -4.668 1.00 83.62 199 ALA A N 1
ATOM 1534 C CA . ALA A 1 199 ? 12.713 -8.557 -5.964 1.00 83.62 199 ALA A CA 1
ATOM 1535 C C . ALA A 1 199 ? 14.233 -8.451 -5.878 1.00 83.62 199 ALA A C 1
ATOM 1537 O O . ALA A 1 199 ? 14.758 -7.623 -5.129 1.00 83.62 199 ALA A O 1
ATOM 1538 N N . SER A 1 200 ? 14.915 -9.259 -6.680 1.00 85.69 200 SER A N 1
ATOM 1539 C CA . SER A 1 200 ? 16.371 -9.309 -6.789 1.00 85.69 200 SER A CA 1
ATOM 1540 C C . SER A 1 200 ? 16.783 -9.191 -8.251 1.00 85.69 200 SER A C 1
ATOM 1542 O O . SER A 1 200 ? 16.014 -9.496 -9.159 1.00 85.69 200 SER A O 1
ATOM 1544 N N . MET A 1 201 ? 18.012 -8.749 -8.495 1.00 88.56 201 MET A N 1
ATOM 1545 C CA . MET A 1 201 ? 18.613 -8.767 -9.826 1.00 88.56 201 MET A CA 1
ATOM 1546 C C . MET A 1 201 ? 20.102 -9.064 -9.744 1.00 88.56 201 MET A C 1
ATOM 1548 O O . MET A 1 201 ? 20.720 -8.851 -8.703 1.00 88.56 201 MET A O 1
ATOM 1552 N N . SER A 1 202 ? 20.662 -9.560 -10.841 1.00 88.88 202 SER A N 1
ATOM 1553 C CA . SER A 1 202 ? 22.057 -10.001 -10.947 1.00 88.88 202 SER A CA 1
ATOM 1554 C C . SER A 1 202 ? 23.075 -8.914 -10.610 1.00 88.88 202 SER A C 1
ATOM 1556 O O . SER A 1 202 ? 24.088 -9.165 -9.961 1.00 88.88 202 SER A O 1
ATOM 1558 N N . SER A 1 203 ? 22.812 -7.695 -11.067 1.00 85.94 203 SER A N 1
ATOM 1559 C CA . SER A 1 203 ? 23.664 -6.528 -10.883 1.00 85.94 203 SER A CA 1
ATOM 1560 C C . SER A 1 203 ? 22.834 -5.259 -11.030 1.00 85.94 203 SER A C 1
ATOM 1562 O O . SER A 1 203 ? 21.694 -5.296 -11.491 1.00 85.94 203 SER A O 1
ATOM 1564 N N . TYR A 1 204 ? 23.399 -4.116 -10.652 1.00 83.44 204 TYR A N 1
ATOM 1565 C CA . TYR A 1 204 ? 22.711 -2.836 -10.738 1.00 83.44 204 TYR A CA 1
ATOM 1566 C C . TYR A 1 204 ? 23.588 -1.772 -11.385 1.00 83.44 204 TYR A C 1
ATOM 1568 O O . TYR A 1 204 ? 24.726 -1.535 -10.985 1.00 83.44 204 TYR A O 1
ATOM 1576 N N . TYR A 1 205 ? 23.028 -1.074 -12.368 1.00 79.25 205 TYR A N 1
ATOM 1577 C CA . TYR A 1 205 ? 23.621 0.136 -12.906 1.00 79.25 205 TYR A CA 1
ATOM 1578 C C . TYR A 1 205 ? 23.270 1.322 -12.000 1.00 79.25 205 TYR A C 1
ATOM 1580 O O . TYR A 1 205 ? 22.101 1.676 -11.808 1.00 79.25 205 TYR A O 1
ATOM 1588 N N . ARG A 1 206 ? 24.302 1.980 -11.462 1.00 79.44 206 ARG A N 1
ATOM 1589 C CA . ARG A 1 206 ? 24.192 3.130 -10.544 1.00 79.44 206 ARG A CA 1
ATOM 1590 C C . ARG A 1 206 ? 23.392 2.817 -9.270 1.00 79.44 206 ARG A C 1
ATOM 1592 O O . ARG A 1 206 ? 23.906 2.151 -8.386 1.00 79.44 206 ARG A O 1
ATOM 1599 N N . LYS A 1 207 ? 22.188 3.385 -9.144 1.00 80.31 207 LYS A N 1
ATOM 1600 C CA . LYS A 1 207 ? 21.271 3.278 -7.995 1.00 80.31 207 LYS A CA 1
ATOM 1601 C C . LYS A 1 207 ? 19.914 2.701 -8.426 1.00 80.31 207 LYS A C 1
ATOM 1603 O O . LYS A 1 207 ? 18.875 3.055 -7.872 1.00 80.31 207 LYS A O 1
ATOM 1608 N N . SER A 1 208 ? 19.914 1.924 -9.510 1.00 81.12 208 SER A N 1
ATOM 1609 C CA . SER A 1 208 ? 18.743 1.153 -9.913 1.00 81.12 208 SER A CA 1
ATOM 1610 C C . SER A 1 208 ? 18.499 0.046 -8.889 1.00 81.12 208 SER A C 1
ATOM 1612 O O . SER A 1 208 ? 19.449 -0.585 -8.440 1.00 81.12 208 SER A O 1
ATOM 1614 N N . GLU A 1 209 ? 17.240 -0.186 -8.533 1.00 84.75 209 GLU A N 1
ATOM 1615 C CA . GLU A 1 209 ? 16.834 -1.195 -7.556 1.00 84.75 209 GLU A CA 1
ATOM 1616 C C . GLU A 1 209 ? 15.883 -2.187 -8.225 1.00 84.75 209 GLU A C 1
ATOM 1618 O O . GLU A 1 209 ? 14.979 -1.774 -8.951 1.00 84.75 209 GLU A O 1
ATOM 1623 N N . ALA A 1 210 ? 16.021 -3.484 -7.935 1.00 84.56 210 ALA A N 1
ATOM 1624 C CA . ALA A 1 210 ? 15.167 -4.529 -8.513 1.00 84.56 210 ALA A CA 1
ATOM 1625 C C . ALA A 1 210 ? 13.669 -4.295 -8.245 1.00 84.56 210 ALA A C 1
ATOM 1627 O O . ALA A 1 210 ? 12.818 -4.633 -9.068 1.00 84.56 210 ALA A O 1
ATOM 1628 N N . SER A 1 211 ? 13.346 -3.666 -7.111 1.00 82.19 211 SER A N 1
ATOM 1629 C CA . SER A 1 211 ? 11.973 -3.321 -6.727 1.00 82.19 211 SER A CA 1
ATOM 1630 C C . SER A 1 211 ? 11.285 -2.345 -7.690 1.00 82.19 211 SER A C 1
ATOM 1632 O O . SER A 1 211 ? 10.057 -2.314 -7.738 1.00 82.19 211 SER A O 1
ATOM 1634 N N . TYR A 1 212 ? 12.032 -1.590 -8.506 1.00 79.81 212 TYR A N 1
ATOM 1635 C CA . TYR A 1 212 ? 11.443 -0.656 -9.472 1.00 79.81 212 TYR A CA 1
ATOM 1636 C C . TYR A 1 212 ? 10.659 -1.356 -10.585 1.00 79.81 212 TYR A C 1
ATOM 1638 O O . TYR A 1 212 ? 9.788 -0.736 -11.183 1.00 79.81 212 TYR A O 1
ATOM 1646 N N . ALA A 1 213 ? 10.919 -2.641 -10.856 1.00 77.12 213 ALA A N 1
ATOM 1647 C CA . ALA A 1 213 ? 10.125 -3.401 -11.821 1.00 77.12 213 ALA A CA 1
ATOM 1648 C C . ALA A 1 213 ? 8.714 -3.713 -11.307 1.00 77.12 213 ALA A C 1
ATOM 1650 O O . ALA A 1 213 ? 7.830 -3.931 -12.124 1.00 77.12 213 ALA A O 1
ATOM 1651 N N . VAL A 1 214 ? 8.508 -3.728 -9.985 1.00 75.12 214 VAL A N 1
ATOM 1652 C CA . VAL A 1 214 ? 7.272 -4.185 -9.328 1.00 75.12 214 VAL A CA 1
ATOM 1653 C C . VAL A 1 214 ? 6.650 -3.129 -8.422 1.00 75.12 214 VAL A C 1
ATOM 1655 O O . VAL A 1 214 ? 5.780 -3.431 -7.612 1.00 75.12 214 VAL A O 1
ATOM 1658 N N . ASN A 1 215 ? 7.059 -1.871 -8.551 1.00 69.50 215 ASN A N 1
ATOM 1659 C CA . ASN A 1 215 ? 6.524 -0.782 -7.738 1.00 69.50 215 ASN A CA 1
ATOM 1660 C C . ASN A 1 215 ? 5.202 -0.212 -8.280 1.00 69.50 215 ASN A C 1
ATOM 1662 O O . ASN A 1 215 ? 4.617 0.644 -7.639 1.00 69.50 215 ASN A O 1
ATOM 1666 N N . GLY A 1 216 ? 4.708 -0.668 -9.437 1.00 69.19 216 GLY A N 1
ATOM 1667 C CA . GLY A 1 216 ? 3.453 -0.179 -10.025 1.00 69.19 216 GLY A CA 1
ATOM 1668 C C . GLY A 1 216 ? 3.575 1.132 -10.810 1.00 69.19 216 GLY A C 1
ATOM 1669 O O . GLY A 1 216 ? 2.548 1.710 -11.170 1.00 69.19 216 GLY A O 1
ATOM 1670 N N . ILE A 1 217 ? 4.798 1.596 -11.093 1.00 69.19 217 ILE A N 1
ATOM 1671 C CA . ILE A 1 217 ? 5.071 2.719 -11.997 1.00 69.19 217 ILE A CA 1
ATOM 1672 C C . ILE A 1 217 ? 5.369 2.153 -13.390 1.00 69.19 217 ILE A C 1
ATOM 1674 O O . ILE A 1 217 ? 6.440 1.606 -13.646 1.00 69.19 217 ILE A O 1
ATOM 1678 N N . THR A 1 218 ? 4.417 2.286 -14.313 1.00 65.25 218 THR A N 1
ATOM 1679 C CA . THR A 1 218 ? 4.491 1.691 -15.664 1.00 65.25 218 THR A CA 1
ATOM 1680 C C . THR A 1 218 ? 5.157 2.587 -16.705 1.00 65.25 218 THR A C 1
ATOM 1682 O O . THR A 1 218 ? 5.261 2.207 -17.872 1.00 65.25 218 THR A O 1
ATOM 1685 N N . GLY A 1 219 ? 5.629 3.773 -16.302 1.00 65.75 219 GLY A N 1
ATOM 1686 C CA . GLY A 1 219 ? 6.346 4.683 -17.188 1.00 65.75 219 GLY A CA 1
ATOM 1687 C C . GLY A 1 219 ? 7.514 3.973 -17.878 1.00 65.75 219 GLY A C 1
ATOM 1688 O O . GLY A 1 219 ? 8.268 3.236 -17.247 1.00 65.75 219 GLY A O 1
ATOM 1689 N N . THR A 1 220 ? 7.672 4.198 -19.180 1.00 68.69 220 THR A N 1
ATOM 1690 C CA . THR A 1 220 ? 8.700 3.525 -19.989 1.00 68.69 220 THR A CA 1
ATOM 1691 C C . THR A 1 220 ? 9.963 4.366 -20.171 1.00 68.69 220 THR A C 1
ATOM 1693 O O . THR A 1 220 ? 10.927 3.909 -20.780 1.00 68.69 220 THR A O 1
ATOM 1696 N N . THR A 1 221 ? 9.978 5.605 -19.682 1.00 71.69 221 THR A N 1
ATOM 1697 C CA . THR A 1 221 ? 11.174 6.456 -19.645 1.00 71.69 221 THR A CA 1
ATOM 1698 C C . THR A 1 221 ? 11.959 6.135 -18.384 1.00 71.69 221 THR A C 1
ATOM 1700 O O . THR A 1 221 ? 11.390 6.212 -17.303 1.00 71.69 221 THR A O 1
ATOM 1703 N N . PHE A 1 222 ? 13.246 5.801 -18.514 1.00 74.19 222 PHE A N 1
ATOM 1704 C CA . PHE A 1 222 ? 14.097 5.462 -17.369 1.00 74.19 222 PHE A CA 1
ATOM 1705 C C . PHE A 1 222 ? 14.200 6.628 -16.375 1.00 74.19 222 PHE A C 1
ATOM 1707 O O . PHE A 1 222 ? 14.641 7.719 -16.742 1.00 74.19 222 PHE A O 1
ATOM 1714 N N . SER A 1 223 ? 13.850 6.370 -15.119 1.00 72.69 223 SER A N 1
ATOM 1715 C CA . SER A 1 223 ? 13.949 7.289 -13.991 1.00 72.69 223 SER A CA 1
ATOM 1716 C C . SER A 1 223 ? 14.541 6.551 -12.795 1.00 72.69 223 SER A C 1
ATOM 1718 O O . SER A 1 223 ? 14.067 5.501 -12.382 1.00 72.69 223 SER A O 1
ATOM 1720 N N . ALA A 1 224 ? 15.611 7.098 -12.228 1.00 71.81 224 ALA A N 1
ATOM 1721 C CA . ALA A 1 224 ? 16.314 6.499 -11.102 1.00 71.81 224 ALA A CA 1
ATOM 1722 C C . ALA A 1 224 ? 17.059 7.588 -10.314 1.00 71.81 224 ALA A C 1
ATOM 1724 O O . ALA A 1 224 ? 17.314 8.673 -10.863 1.00 71.81 224 ALA A O 1
ATOM 1725 N N . PRO A 1 225 ? 17.482 7.312 -9.065 1.00 70.38 225 PRO A N 1
ATOM 1726 C CA . PRO A 1 225 ? 18.270 8.259 -8.290 1.00 70.38 225 PRO A CA 1
ATOM 1727 C C . PRO A 1 225 ? 19.536 8.682 -9.053 1.00 70.38 225 PRO A C 1
ATOM 1729 O O . PRO A 1 225 ? 20.369 7.855 -9.429 1.00 70.38 225 PRO A O 1
ATOM 1732 N N . GLY A 1 226 ? 19.698 9.989 -9.274 1.00 72.69 226 GLY A N 1
ATOM 1733 C CA . GLY A 1 226 ? 20.823 10.550 -10.034 1.00 72.69 226 GLY A CA 1
ATOM 1734 C C . GLY A 1 226 ? 20.634 10.575 -11.557 1.00 72.69 226 GLY A C 1
ATOM 1735 O O . GLY A 1 226 ? 21.560 10.971 -12.264 1.00 72.69 226 GLY A O 1
ATOM 1736 N N . TYR A 1 227 ? 19.463 10.170 -12.059 1.00 71.56 227 TYR A N 1
ATOM 1737 C CA . TYR A 1 227 ? 19.005 10.439 -13.427 1.00 71.56 227 TYR A CA 1
ATOM 1738 C C . TYR A 1 227 ? 17.856 11.454 -13.429 1.00 71.56 227 TYR A C 1
ATOM 1740 O O . TYR A 1 227 ? 17.870 12.400 -14.210 1.00 71.56 227 TYR A O 1
ATOM 1748 N N . THR A 1 228 ? 16.913 11.308 -12.494 1.00 68.75 228 THR A N 1
ATOM 1749 C CA . THR A 1 228 ? 15.850 12.286 -12.223 1.00 68.75 228 THR A CA 1
ATOM 1750 C C . THR A 1 228 ? 15.892 12.715 -10.756 1.00 68.75 228 THR A C 1
ATOM 1752 O O . THR A 1 228 ? 16.313 11.950 -9.884 1.00 68.75 228 THR A O 1
ATOM 1755 N N . SER A 1 229 ? 15.472 13.951 -10.474 1.00 66.69 229 SER A N 1
ATOM 1756 C CA . SER A 1 229 ? 15.346 14.474 -9.103 1.00 66.69 229 SER A CA 1
ATOM 1757 C C . SER A 1 229 ? 14.048 14.052 -8.419 1.00 66.69 229 SER A C 1
ATOM 1759 O O . SER A 1 229 ? 13.964 14.098 -7.196 1.00 66.69 229 SER A O 1
ATOM 1761 N N . ASP A 1 230 ? 13.042 13.657 -9.198 1.00 65.00 230 ASP A N 1
ATOM 1762 C CA . ASP A 1 230 ? 11.763 13.192 -8.682 1.00 65.00 230 ASP A CA 1
ATOM 1763 C C . ASP A 1 230 ? 11.847 11.711 -8.295 1.00 65.00 230 ASP A C 1
ATOM 1765 O O . ASP A 1 230 ? 11.980 10.838 -9.156 1.00 65.00 230 ASP A O 1
ATOM 1769 N N . SER A 1 231 ? 11.807 11.449 -6.987 1.00 60.97 231 SER A N 1
ATOM 1770 C CA . SER A 1 231 ? 11.806 10.107 -6.400 1.00 60.97 231 SER A CA 1
ATOM 1771 C C . SER A 1 231 ? 10.479 9.374 -6.511 1.00 60.97 231 SER A C 1
ATOM 1773 O O . SER A 1 231 ? 10.432 8.172 -6.265 1.00 60.97 231 SER A O 1
ATOM 1775 N N . THR A 1 232 ? 9.401 10.073 -6.857 1.00 56.28 232 THR A N 1
ATOM 1776 C CA . THR A 1 232 ? 8.068 9.470 -6.976 1.00 56.28 232 THR A CA 1
ATOM 1777 C C . THR A 1 232 ? 7.868 8.741 -8.304 1.00 56.28 232 THR A C 1
ATOM 1779 O O . THR A 1 232 ? 6.916 7.978 -8.442 1.00 56.28 232 THR A O 1
ATOM 1782 N N . GLN A 1 233 ? 8.793 8.928 -9.253 1.00 64.06 233 GLN A N 1
ATOM 1783 C CA . GLN A 1 233 ? 8.726 8.371 -10.604 1.00 64.06 233 GLN A CA 1
ATOM 1784 C C . GLN A 1 233 ? 9.810 7.329 -10.902 1.00 64.06 233 GLN A C 1
ATOM 1786 O O . GLN A 1 233 ? 9.898 6.873 -12.041 1.00 64.06 233 GLN A O 1
ATOM 1791 N N . TRP A 1 234 ? 10.627 6.936 -9.913 1.00 75.00 234 TRP A N 1
ATOM 1792 C CA . TRP A 1 234 ? 11.675 5.938 -10.139 1.00 75.00 234 TRP A CA 1
ATOM 1793 C C . TRP A 1 234 ? 11.075 4.629 -10.655 1.00 75.00 234 TRP A C 1
ATOM 1795 O O . TRP A 1 234 ? 10.222 4.017 -10.018 1.00 75.00 234 TRP A O 1
ATOM 1805 N N . ASN A 1 235 ? 11.521 4.210 -11.828 1.00 72.56 235 ASN A N 1
ATOM 1806 C CA . ASN A 1 235 ? 10.958 3.120 -12.609 1.00 72.56 235 ASN A CA 1
ATOM 1807 C C . ASN A 1 235 ? 12.066 2.482 -13.452 1.00 72.56 235 ASN A C 1
ATOM 1809 O O . ASN A 1 235 ? 13.149 3.044 -13.601 1.00 72.56 235 ASN A O 1
ATOM 1813 N N . CYS A 1 236 ? 11.764 1.340 -14.068 1.00 75.44 236 CYS A N 1
ATOM 1814 C CA . CYS A 1 236 ? 12.713 0.554 -14.855 1.00 75.44 236 CYS A CA 1
ATOM 1815 C C . CYS A 1 236 ? 13.931 0.074 -14.036 1.00 75.44 236 CYS A C 1
ATOM 1817 O O . CYS A 1 236 ? 14.671 0.832 -13.407 1.00 75.44 236 CYS A O 1
ATOM 1819 N N . ILE A 1 237 ? 14.213 -1.219 -14.108 1.00 81.75 237 ILE A N 1
ATOM 1820 C CA . ILE A 1 237 ? 15.463 -1.769 -13.568 1.00 81.75 237 ILE A CA 1
ATOM 1821 C C . ILE A 1 237 ? 16.561 -1.689 -14.625 1.00 81.75 237 ILE A C 1
ATOM 1823 O O . ILE A 1 237 ? 16.257 -1.715 -15.815 1.00 81.75 237 ILE A O 1
ATOM 1827 N N . HIS A 1 238 ? 17.823 -1.621 -14.211 1.00 81.38 238 HIS A N 1
ATOM 1828 C CA . HIS A 1 238 ? 18.970 -1.630 -15.115 1.00 81.38 238 HIS A CA 1
ATOM 1829 C C . HIS A 1 238 ? 20.112 -2.429 -14.487 1.00 81.38 238 HIS A C 1
ATOM 1831 O O . HIS A 1 238 ? 20.634 -2.036 -13.445 1.00 81.38 238 HIS A O 1
ATOM 1837 N N . THR A 1 239 ? 20.520 -3.520 -15.135 1.00 83.56 239 THR A N 1
ATOM 1838 C CA . THR A 1 239 ? 21.704 -4.309 -14.759 1.00 83.56 239 THR A CA 1
ATOM 1839 C C . THR A 1 239 ? 22.984 -3.641 -15.258 1.00 83.56 239 THR A C 1
ATOM 1841 O O . THR A 1 239 ? 22.936 -2.792 -16.149 1.00 83.56 239 THR A O 1
ATOM 1844 N N . ASP A 1 240 ? 24.137 -3.966 -14.686 1.00 84.06 240 ASP A N 1
ATOM 1845 C CA . ASP A 1 240 ? 25.407 -3.381 -15.120 1.00 84.06 240 ASP A CA 1
ATOM 1846 C C . ASP A 1 240 ? 25.771 -3.796 -16.561 1.00 84.06 240 ASP A C 1
ATOM 1848 O O . ASP A 1 240 ? 25.392 -4.865 -17.036 1.00 84.06 240 ASP A O 1
ATOM 1852 N N . ALA A 1 241 ? 26.515 -2.945 -17.274 1.00 80.19 241 ALA A N 1
ATOM 1853 C CA . ALA A 1 241 ? 26.920 -3.213 -18.656 1.00 80.19 241 ALA A CA 1
ATOM 1854 C C . ALA A 1 241 ? 27.915 -4.382 -18.781 1.00 80.19 241 ALA A C 1
ATOM 1856 O O . ALA A 1 241 ? 28.005 -4.990 -19.846 1.00 80.19 241 ALA A O 1
ATOM 1857 N N . GLY A 1 242 ? 28.670 -4.685 -17.719 1.00 83.88 242 GLY A N 1
ATOM 1858 C CA . GLY A 1 242 ? 29.589 -5.823 -17.660 1.00 83.88 242 GLY A CA 1
ATOM 1859 C C . GLY A 1 242 ? 28.927 -7.150 -17.280 1.00 83.88 242 GLY A C 1
ATOM 1860 O O . GLY A 1 242 ? 29.612 -8.171 -17.214 1.00 83.88 242 GLY A O 1
ATOM 1861 N N . ASP A 1 243 ? 27.620 -7.153 -17.015 1.00 85.12 243 ASP A N 1
ATOM 1862 C CA . ASP A 1 243 ? 26.888 -8.353 -16.634 1.00 85.12 243 ASP A CA 1
ATOM 1863 C C . ASP A 1 243 ? 26.614 -9.241 -17.853 1.00 85.12 243 ASP A C 1
ATOM 1865 O O . ASP A 1 243 ? 25.818 -8.919 -18.736 1.00 85.12 243 ASP A O 1
ATOM 1869 N N . THR A 1 244 ? 27.306 -10.376 -17.908 1.00 87.75 244 THR A N 1
ATOM 1870 C CA . THR A 1 244 ? 27.223 -11.328 -19.025 1.00 87.75 244 THR A CA 1
ATOM 1871 C C . THR A 1 244 ? 26.063 -12.312 -18.891 1.00 87.75 244 THR A C 1
ATOM 1873 O O . THR A 1 244 ? 25.813 -13.094 -19.808 1.00 87.75 244 THR A O 1
ATOM 1876 N N . SER A 1 245 ? 25.344 -12.310 -17.767 1.00 88.06 245 SER A N 1
ATOM 1877 C CA . SER A 1 245 ? 24.186 -13.177 -17.526 1.00 88.06 245 SER A CA 1
ATOM 1878 C C . SER A 1 245 ? 23.149 -12.448 -16.664 1.00 88.06 245 SER A C 1
ATOM 1880 O O . SER A 1 245 ? 22.876 -12.870 -15.537 1.00 88.06 245 SER A O 1
ATOM 1882 N N . PRO A 1 246 ? 22.570 -11.347 -17.182 1.00 85.25 246 PRO A N 1
ATOM 1883 C CA . PRO A 1 246 ? 21.675 -10.513 -16.404 1.00 85.25 246 PRO A CA 1
ATOM 1884 C C . PRO A 1 246 ? 20.376 -11.252 -16.072 1.00 85.25 246 PRO A C 1
ATOM 1886 O O . PRO A 1 246 ? 19.749 -11.846 -16.952 1.00 85.25 246 PRO A O 1
ATOM 1889 N N . TYR A 1 247 ? 19.947 -11.173 -14.814 1.00 86.00 247 TYR A N 1
ATOM 1890 C CA . TYR A 1 247 ? 18.664 -11.706 -14.362 1.00 86.00 247 TYR A CA 1
ATOM 1891 C C . TYR A 1 247 ? 17.939 -10.720 -13.451 1.00 86.00 247 TYR A C 1
ATOM 1893 O O . TYR A 1 247 ? 18.544 -9.864 -12.807 1.00 86.00 247 TYR A O 1
ATOM 1901 N N . TRP A 1 248 ? 16.623 -10.885 -13.385 1.00 89.50 248 TRP A N 1
ATOM 1902 C CA . TRP A 1 248 ? 15.758 -10.283 -12.385 1.00 89.50 248 TRP A CA 1
ATOM 1903 C C . TRP A 1 248 ? 14.739 -11.328 -11.945 1.00 89.50 248 TRP A C 1
ATOM 1905 O O . TRP A 1 248 ? 14.262 -12.112 -12.766 1.00 89.50 248 TRP A O 1
ATOM 1915 N N . GLU A 1 249 ? 14.412 -11.332 -10.662 1.00 88.94 249 GLU A N 1
ATOM 1916 C CA . GLU A 1 249 ? 13.458 -12.253 -10.058 1.00 88.94 249 GLU A CA 1
ATOM 1917 C C . GLU A 1 249 ? 12.597 -11.536 -9.016 1.00 88.94 249 GLU A C 1
ATOM 1919 O O . GLU A 1 249 ? 13.023 -10.553 -8.407 1.00 88.94 249 GLU A O 1
ATOM 1924 N N . VAL A 1 250 ? 11.387 -12.049 -8.800 1.00 84.44 250 VAL A N 1
ATOM 1925 C CA . VAL A 1 250 ? 10.454 -11.582 -7.773 1.00 84.44 250 VAL A CA 1
ATOM 1926 C C . VAL A 1 250 ? 10.002 -12.756 -6.922 1.00 84.44 250 VAL A C 1
ATOM 1928 O O . VAL A 1 250 ? 9.563 -13.781 -7.443 1.00 84.44 250 VAL A O 1
ATOM 1931 N N . ASP A 1 251 ? 10.093 -12.592 -5.608 1.00 80.75 251 ASP A N 1
ATOM 1932 C CA . ASP A 1 251 ? 9.566 -13.536 -4.635 1.00 80.75 251 ASP A CA 1
ATOM 1933 C C . ASP A 1 251 ? 8.106 -13.185 -4.331 1.00 80.75 251 ASP A C 1
ATOM 1935 O O . ASP A 1 251 ? 7.802 -12.209 -3.643 1.00 80.75 251 ASP A O 1
ATOM 1939 N N . LEU A 1 252 ? 7.177 -13.986 -4.853 1.00 75.69 252 LEU A N 1
ATOM 1940 C CA . LEU A 1 252 ? 5.744 -13.783 -4.632 1.00 75.69 252 LEU A CA 1
ATOM 1941 C C . LEU A 1 252 ? 5.304 -14.123 -3.192 1.00 75.69 252 LEU A C 1
ATOM 1943 O O . LEU A 1 252 ? 4.183 -13.784 -2.802 1.00 75.69 252 LEU A O 1
ATOM 1947 N N . GLY A 1 253 ? 6.165 -14.769 -2.398 1.00 71.31 253 GLY A N 1
ATOM 1948 C CA . GLY A 1 253 ? 5.953 -15.120 -0.991 1.00 71.31 253 GLY A CA 1
ATOM 1949 C C . GLY A 1 253 ? 5.045 -16.331 -0.745 1.00 71.31 253 GLY A C 1
ATOM 1950 O O . GLY A 1 253 ? 4.934 -16.788 0.392 1.00 71.31 253 GLY A O 1
ATOM 1951 N N . LYS A 1 254 ? 4.377 -16.844 -1.783 1.00 66.06 254 LYS A N 1
ATOM 1952 C CA . LYS A 1 254 ? 3.603 -18.095 -1.796 1.00 66.06 254 LYS A CA 1
ATOM 1953 C C . LYS A 1 254 ? 3.368 -18.547 -3.236 1.00 66.06 254 LYS A C 1
ATOM 1955 O O . LYS A 1 254 ? 3.607 -17.784 -4.173 1.00 66.06 254 LYS A O 1
ATOM 1960 N N . ASP A 1 255 ? 2.824 -19.745 -3.395 1.00 70.25 255 ASP A N 1
ATOM 1961 C CA . ASP A 1 255 ? 2.444 -20.260 -4.704 1.00 70.25 255 ASP A CA 1
ATOM 1962 C C . ASP A 1 255 ? 1.218 -19.520 -5.257 1.00 70.25 255 ASP A C 1
ATOM 1964 O O . ASP A 1 255 ? 0.209 -19.328 -4.569 1.00 70.25 255 ASP A O 1
ATOM 1968 N N . TYR A 1 256 ? 1.306 -19.127 -6.527 1.00 66.44 256 TYR A N 1
ATOM 1969 C CA . TYR A 1 256 ? 0.219 -18.530 -7.295 1.00 66.44 256 TYR A CA 1
ATOM 1970 C C . TYR A 1 256 ? 0.041 -19.285 -8.611 1.00 66.44 256 TYR A C 1
ATOM 1972 O O . TYR A 1 256 ? 1.016 -19.676 -9.252 1.00 66.44 256 TYR A O 1
ATOM 1980 N N . THR A 1 257 ? -1.208 -19.436 -9.055 1.00 70.56 257 THR A N 1
ATOM 1981 C CA . THR A 1 257 ? -1.481 -19.795 -10.453 1.00 70.56 257 THR A CA 1
ATOM 1982 C C . THR A 1 257 ? -1.332 -18.532 -11.290 1.00 70.56 257 THR A C 1
ATOM 1984 O O . THR A 1 257 ? -2.200 -17.666 -11.260 1.00 70.56 257 THR A O 1
ATOM 1987 N N . VAL A 1 258 ? -0.197 -18.391 -11.973 1.00 70.62 258 VAL A N 1
ATOM 1988 C CA . VAL A 1 258 ? 0.091 -17.217 -12.804 1.00 70.62 258 VAL A CA 1
ATOM 1989 C C . VAL A 1 258 ? -0.617 -17.357 -14.146 1.00 70.62 258 VAL A C 1
ATOM 1991 O O . VAL A 1 258 ? -0.243 -18.197 -14.962 1.00 70.62 258 VAL A O 1
ATOM 1994 N N . ASN A 1 259 ? -1.619 -16.510 -14.376 1.00 63.66 259 ASN A N 1
ATOM 1995 C CA . ASN A 1 259 ? -2.381 -16.489 -15.621 1.00 63.66 259 ASN A CA 1
ATOM 1996 C C . ASN A 1 259 ? -1.712 -15.621 -16.696 1.00 63.66 259 ASN A C 1
ATOM 1998 O O . ASN A 1 259 ? -1.818 -15.929 -17.883 1.00 63.66 259 ASN A O 1
ATOM 2002 N N . SER A 1 260 ? -0.997 -14.557 -16.312 1.00 59.34 260 SER A N 1
ATOM 2003 C CA . SER A 1 260 ? -0.267 -13.707 -17.254 1.00 59.34 260 SER A CA 1
ATOM 2004 C C . SER A 1 260 ? 0.974 -13.038 -16.650 1.00 59.34 260 SER A C 1
ATOM 2006 O O . SER A 1 260 ? 1.065 -12.757 -15.456 1.00 59.34 260 SER A O 1
ATOM 2008 N N . VAL A 1 261 ? 1.953 -12.755 -17.512 1.00 69.25 261 VAL A N 1
ATOM 2009 C CA . VAL A 1 261 ? 3.130 -11.941 -17.186 1.00 69.25 261 VAL A CA 1
ATOM 2010 C C . VAL A 1 261 ? 3.251 -10.849 -18.238 1.00 69.25 261 VAL A C 1
ATOM 2012 O O . VAL A 1 261 ? 3.341 -11.129 -19.433 1.00 69.25 261 VAL A O 1
ATOM 2015 N N . ILE A 1 262 ? 3.265 -9.602 -17.791 1.00 60.94 262 ILE A N 1
ATOM 2016 C CA . ILE A 1 262 ? 3.360 -8.405 -18.618 1.00 60.94 262 ILE A CA 1
ATOM 2017 C C . ILE A 1 262 ? 4.719 -7.762 -18.363 1.00 60.94 262 ILE A C 1
ATOM 2019 O O . ILE A 1 262 ? 5.093 -7.503 -17.223 1.00 60.94 262 ILE A O 1
ATOM 2023 N N . ILE A 1 263 ? 5.456 -7.477 -19.437 1.00 68.88 263 ILE A N 1
ATOM 2024 C CA . ILE A 1 263 ? 6.760 -6.814 -19.378 1.00 68.88 263 ILE A CA 1
ATOM 2025 C C . ILE A 1 263 ? 6.713 -5.531 -20.208 1.00 68.88 263 ILE A C 1
ATOM 2027 O O . ILE A 1 263 ? 6.674 -5.573 -21.438 1.00 68.88 263 ILE A O 1
ATOM 2031 N N . TYR A 1 264 ? 6.775 -4.387 -19.539 1.00 63.59 264 TYR A N 1
ATOM 2032 C CA . TYR A 1 264 ? 6.983 -3.076 -20.136 1.00 63.59 264 TYR A CA 1
ATOM 2033 C C . TYR A 1 264 ? 8.474 -2.881 -20.413 1.00 63.59 264 TYR A C 1
ATOM 2035 O O . TYR A 1 264 ? 9.322 -3.037 -19.537 1.00 63.59 264 TYR A O 1
ATOM 2043 N N . ARG A 1 265 ? 8.808 -2.539 -21.654 1.00 65.75 265 ARG A N 1
ATOM 2044 C CA . ARG A 1 265 ? 10.188 -2.245 -22.059 1.00 65.75 265 ARG A CA 1
ATOM 2045 C C . ARG A 1 265 ? 10.435 -0.743 -22.001 1.00 65.75 265 ARG A C 1
ATOM 2047 O O . ARG A 1 265 ? 9.502 0.042 -22.163 1.00 65.75 265 ARG A O 1
ATOM 2054 N N . ARG A 1 266 ? 11.696 -0.328 -21.849 1.00 70.62 266 ARG A N 1
ATOM 2055 C CA . ARG A 1 266 ? 12.055 1.095 -21.960 1.00 70.62 266 ARG A CA 1
ATOM 2056 C C . ARG A 1 266 ? 11.715 1.636 -23.354 1.00 70.62 266 ARG A C 1
ATOM 2058 O O . ARG A 1 266 ? 12.141 1.080 -24.365 1.00 70.62 266 ARG A O 1
ATOM 2065 N N . GLY A 1 267 ? 11.014 2.765 -23.392 1.00 60.28 267 GLY A N 1
ATOM 2066 C CA . GLY A 1 267 ? 10.746 3.548 -24.593 1.00 60.28 267 GLY A CA 1
ATOM 2067 C C . GLY A 1 267 ? 11.893 4.526 -24.837 1.00 60.28 267 GLY A C 1
ATOM 2068 O O . GLY A 1 267 ? 12.033 5.518 -24.129 1.00 60.28 267 GLY A O 1
ATOM 2069 N N . GLY A 1 268 ? 12.758 4.220 -25.801 1.00 52.56 268 GLY A N 1
ATOM 2070 C CA . GLY A 1 268 ? 13.911 5.047 -26.166 1.00 52.56 268 GLY A CA 1
ATOM 2071 C C . GLY A 1 268 ? 14.990 4.188 -26.809 1.00 52.56 268 GLY A C 1
ATOM 2072 O O . GLY A 1 268 ? 15.600 3.362 -26.135 1.00 52.56 268 GLY A O 1
ATOM 2073 N N . GLY A 1 269 ? 15.178 4.334 -28.121 1.00 42.97 269 GLY A N 1
ATOM 2074 C CA . GLY A 1 269 ? 16.034 3.464 -28.924 1.00 42.97 269 GLY A CA 1
ATOM 2075 C C . GLY A 1 269 ? 17.492 3.500 -28.482 1.00 42.97 269 GLY A C 1
ATOM 2076 O O . GLY A 1 269 ? 18.193 4.454 -28.785 1.00 42.97 269 GLY A O 1
ATOM 2077 N N . ASN A 1 270 ? 17.915 2.469 -27.753 1.00 37.34 270 ASN A N 1
ATOM 2078 C CA . ASN A 1 270 ? 19.195 1.774 -27.871 1.00 37.34 270 ASN A CA 1
ATOM 2079 C C . ASN A 1 270 ? 19.089 0.463 -27.076 1.00 37.34 270 ASN A C 1
ATOM 2081 O O . ASN A 1 270 ? 18.511 0.419 -25.992 1.00 37.34 270 ASN A O 1
ATOM 2085 N N . THR A 1 271 ? 19.603 -0.614 -27.663 1.00 40.53 271 THR A N 1
ATOM 2086 C CA . THR A 1 271 ? 19.532 -2.004 -27.198 1.00 40.53 271 THR A CA 1
ATOM 2087 C C . THR A 1 271 ? 20.235 -2.213 -25.855 1.00 40.53 271 THR A C 1
ATOM 2089 O O . THR A 1 271 ? 21.418 -2.530 -25.825 1.00 40.53 271 THR A O 1
ATOM 2092 N N . TYR A 1 272 ? 19.489 -2.082 -24.759 1.00 39.19 272 TYR A N 1
ATOM 2093 C CA . TYR A 1 272 ? 19.794 -2.689 -23.462 1.00 39.19 272 TYR A CA 1
ATOM 2094 C C . TYR A 1 272 ? 18.481 -3.227 -22.877 1.00 39.19 272 TYR A C 1
ATOM 2096 O O . TYR A 1 272 ? 17.453 -2.546 -22.929 1.00 39.19 272 TYR A O 1
ATOM 2104 N N . THR A 1 273 ? 18.491 -4.474 -22.403 1.00 38.53 273 THR A N 1
ATOM 2105 C CA . THR A 1 273 ? 17.305 -5.174 -21.888 1.00 38.53 273 THR A CA 1
ATOM 2106 C C . THR A 1 273 ? 16.841 -4.502 -20.601 1.00 38.53 273 THR A C 1
ATOM 2108 O O . THR A 1 273 ? 17.509 -4.576 -19.578 1.00 38.53 273 THR A O 1
ATOM 2111 N N . LEU A 1 274 ? 15.708 -3.809 -20.667 1.00 44.31 274 LEU A N 1
ATOM 2112 C CA . LEU A 1 274 ? 15.109 -3.092 -19.545 1.00 44.31 274 LEU A CA 1
ATOM 2113 C C . LEU A 1 274 ? 13.680 -3.595 -19.388 1.00 44.31 274 LEU A C 1
ATOM 2115 O O . LEU A 1 274 ? 12.940 -3.666 -20.373 1.00 44.31 274 LEU A O 1
ATOM 2119 N N . ILE A 1 275 ? 13.335 -3.987 -18.165 1.00 48.31 275 ILE A N 1
ATOM 2120 C CA . ILE A 1 275 ? 12.120 -4.728 -17.828 1.00 48.31 275 ILE A CA 1
ATOM 2121 C C . ILE A 1 275 ? 11.404 -3.959 -16.711 1.00 48.31 275 ILE A C 1
ATOM 2123 O O . ILE A 1 275 ? 11.952 -3.728 -15.640 1.00 48.31 275 ILE A O 1
ATOM 2127 N N . CYS A 1 276 ? 10.169 -3.562 -16.961 1.00 42.94 276 CYS A N 1
ATOM 2128 C CA . CYS A 1 276 ? 9.174 -3.201 -15.957 1.00 42.94 276 CYS A CA 1
ATOM 2129 C C . CYS A 1 276 ? 8.159 -4.350 -15.972 1.00 42.94 276 CYS A C 1
ATOM 2131 O O . CYS A 1 276 ? 7.715 -4.718 -17.052 1.00 42.94 276 CYS A O 1
ATOM 2133 N N . LEU A 1 277 ? 7.837 -4.988 -14.847 1.00 45.50 277 LEU A N 1
ATOM 2134 C CA . LEU A 1 277 ? 7.145 -6.281 -14.856 1.00 45.50 277 LEU A CA 1
ATOM 2135 C C . LEU A 1 277 ? 5.877 -6.251 -13.995 1.00 45.50 277 LEU A C 1
ATOM 2137 O O . LEU A 1 277 ? 5.910 -5.921 -12.815 1.00 45.50 277 LEU A O 1
ATOM 2141 N N . ILE A 1 278 ? 4.747 -6.633 -14.584 1.00 41.50 278 ILE A N 1
ATOM 2142 C CA . ILE A 1 278 ? 3.479 -6.880 -13.892 1.00 41.50 278 ILE A CA 1
ATOM 2143 C C . ILE A 1 278 ? 3.173 -8.371 -14.044 1.00 41.50 278 ILE A C 1
ATOM 2145 O O . ILE A 1 278 ? 3.003 -8.852 -15.159 1.00 41.50 278 ILE A O 1
ATOM 2149 N N . ILE A 1 279 ? 3.121 -9.119 -12.941 1.00 36.41 279 ILE A N 1
ATOM 2150 C CA . ILE A 1 279 ? 2.614 -10.501 -12.950 1.00 36.41 279 ILE A CA 1
ATOM 2151 C C . ILE A 1 279 ? 1.181 -10.438 -12.471 1.00 36.41 279 ILE A C 1
ATOM 2153 O O . ILE A 1 279 ? 0.961 -10.127 -11.300 1.00 36.41 279 ILE A O 1
ATOM 2157 N N . SER A 1 280 ? 0.234 -10.751 -13.347 1.00 33.16 280 SER A N 1
ATOM 2158 C CA . SER A 1 280 ? -1.170 -10.850 -12.970 1.00 33.16 280 SER A CA 1
ATOM 2159 C C . SER A 1 280 ? -1.572 -12.321 -12.914 1.00 33.16 280 SER A C 1
ATOM 2161 O O . SER A 1 280 ? -1.321 -13.083 -13.853 1.00 33.16 280 SER A O 1
ATOM 2163 N N . THR A 1 281 ? -2.171 -12.744 -11.800 1.00 35.16 281 THR A N 1
ATOM 2164 C CA . THR A 1 281 ? -2.958 -13.992 -11.791 1.00 35.16 281 THR A CA 1
ATOM 2165 C C . THR A 1 281 ? -4.298 -13.760 -12.447 1.00 35.16 281 THR A C 1
ATOM 2167 O O . THR A 1 281 ? -4.403 -12.733 -13.132 1.00 35.16 281 THR A O 1
#

Nearest PDB structures (foldseek):
  8tau-assembly1_L  TM=6.460E-01  e=7.686E-05  Homo sapiens
  2yc4-assembly1_A  TM=6.137E-01  e=1.875E-03  Chlamydomonas reinhardtii
  6w98-assembly1_A  TM=5.841E-01  e=2.763E-02  Mycobacteroides abscessus subsp. abscessus
  7ou8-assembly1_AAA  TM=4.295E-01  e=5.142E-03  Bacteroides thetaiotaomicron VPI-5482
  3i1k-assembly1_A  TM=4.521E-01  e=3.253E-01  Porcine torovirus

Secondary structure (DSSP, 8-state):
-----------------------------B----EEEEEEEESEES-S-TTHHHHT-SSPEEEE--TTS--EEEEEEEEEEEEEEEEEEE-SSS--GGGEEEEETTEEEEPEEPSS-SSSEEEEEEEEEEEEEEEEEESSSEEEESEEEEESS-HHHHH--SSTT-S---GGGG-TTSS---S-TT-----BTTTT--EEES--STT--GGGGSSSB---S-B-BTTBS-GGG-B-----TT-SS--EEE--SS-----EEEEEEPSSSS----EEEEEE-

Radius of gyration: 23.99 Å; Cα contacts (8 Å, |Δi|>4): 591; chains: 1; bounding box: 52×42×107 Å

Organism: NCBI:txid31220

Foldseek 3Di:
DDDDDDDDDDPPPPPPPPVPPVPPPPPQFFQFQQFDDKDWPDADKPDPDPCCQALNDPDWIKGFHDQVDWTKIKTFGPAQDKWFKKKWWFALDDADQQQKWKDDVPDIDGWDWQDPDNGTTITMDGDIDGDRMMMITGPGRMGITRYMGTGPDHVLRQQPCPDPDDHQDDPRSQDPVRPDCPVDNPDPQKHQLQANFDKDKPAADDAFDLNQLRRRRLAQAADGVPVDPDPSRHHKTAGDPPDPDIDMDGDSVDDDPFPDKDWRHHDDDDDDGITRIGTID